Protein AF-A0A7C5N1M6-F1 (afdb_monomer)

Nearest PDB structures (foldseek):
  1it7-assembly1_B  TM=8.341E-01  e=4.280E-17  Pyrococcus horikoshii

pLDDT: mean 93.6, std 9.72, range [32.19, 98.56]

Solvent-accessible surface area (backbone atoms only — not comparable to full-atom values): 18444 Å² total; per-residue (Å²): 129,71,83,93,51,87,35,70,42,84,77,55,39,58,39,44,50,46,50,55,43,42,76,73,62,40,72,43,70,43,57,69,49,31,53,56,33,9,74,69,49,29,41,58,40,64,52,45,74,44,52,48,91,77,38,85,64,64,99,49,86,47,91,68,41,69,83,51,48,33,65,65,46,68,72,39,58,68,70,60,34,24,49,51,31,21,54,45,23,47,49,43,37,54,50,44,52,50,52,48,53,50,25,52,74,47,57,37,44,65,57,53,27,54,62,39,20,74,48,36,73,70,50,35,51,53,57,63,54,48,49,85,43,28,70,65,52,27,75,76,44,78,88,74,59,90,48,67,48,76,41,78,50,55,80,50,53,47,35,39,69,35,49,48,46,48,51,43,54,72,76,69,56,75,75,67,90,62,33,37,33,38,36,37,35,59,64,65,95,47,64,38,49,82,76,24,70,69,44,49,50,50,55,52,50,48,63,76,61,44,56,74,74,55,49,51,22,53,39,57,28,32,43,34,83,80,55,10,62,43,48,62,94,47,29,79,43,82,56,71,38,37,56,50,66,52,78,83,65,48,69,67,40,46,52,51,26,18,49,39,43,28,52,54,60,67,78,47,83,52,52,31,42,37,37,42,42,50,54,89,76,45,48,61,51,47,59,51,29,48,53,53,47,26,59,77,70,71,32,51,73,48,75,42,51,70,92,51,91,44,65,66,66,48,46,55,52,54,48,53,58,55,51,55,60,54,55,73,67,64,74,78,122

Foldseek 3Di:
DDLPDAAEDEAPAALLCPLVCVLVPHDHYDDPPLLVCLLVQWAGANLGIDRLVPDQADPDDDPLRPVDGSVRLVPDDSVVSSVSSSVRRVVRNVVSVVVCVVCVLQVNSVVVQCVSCVSDVVSVVVLQVCLVCLVVSLVPDDPDGPAFEEAEAPSCCSPNNLVVLLVCCQPPDDFQPLAQEEEEAEDDPDALPCVDPLVVLVVVLDPVQDDPSLVSRYWYWYQDPQNQIGTNVCRPPPPNRGYDYDPLYDPSSLLNNLVSLLVSLQSDNHQEYEYADDCPRRNCSNVVSQVVSCVVVVHHYYYDYPVDDCSVVVSVVSNVVSVVVVVVVVPPD

Mean predicted aligned error: 5.16 Å

Sequence (333 aa):
LPIERPLHLFGAGHPFMFALAVALGCDLFDSAAYAIYAKEDRYMTETGTARLEELEYFPCACPKCVNKTPKEVAEMPQNERHVFLAEHNLYACLSELKRIKQAIREGRLWEHLEFRAHGHPVLFQALKKLRRYEEFIEKHSPTVKPSGIFFFSSVGLSRPEVVRHKVRLSERFTGPEKADILILMPQTRMKPFHKSAAYKRLSKTLRKTLGEEELSKIHVCFYEAPFGVVPLELDEVYPLSQHEVTLPLDVETVEYVAVQVANYISQRNYRTVVLFNDSENWGEKVLEACRKTCLEKGLVFKHFNVEEDWVEAFSNFVKEKCVEGQIAKGGMR

Radius of gyration: 26.86 Å; Cα contacts (8 Å, |Δi|>4): 478; chains: 1; bounding box: 67×45×76 Å

Structure (mmCIF, N/CA/C/O backbone):
data_AF-A0A7C5N1M6-F1
#
_entry.id   AF-A0A7C5N1M6-F1
#
loop_
_atom_site.group_PDB
_atom_site.id
_atom_site.type_symbol
_atom_site.label_atom_id
_atom_site.label_alt_id
_atom_site.label_comp_id
_atom_site.label_asym_id
_atom_site.label_entity_id
_atom_site.label_seq_id
_atom_site.pdbx_PDB_ins_code
_atom_site.Cartn_x
_atom_site.Cartn_y
_atom_site.Cartn_z
_atom_site.occupancy
_atom_site.B_iso_or_equiv
_atom_site.auth_seq_id
_atom_site.auth_comp_id
_atom_site.auth_asym_id
_atom_site.auth_atom_id
_atom_site.pdbx_PDB_model_num
ATOM 1 N N . LEU A 1 1 ? 0.884 -22.838 -12.050 1.00 85.38 1 LEU A N 1
ATOM 2 C CA . LEU A 1 1 ? 2.258 -23.236 -12.435 1.00 85.38 1 LEU A CA 1
ATOM 3 C C . LEU A 1 1 ? 2.953 -23.782 -11.190 1.00 85.38 1 LEU A C 1
ATOM 5 O O . LEU A 1 1 ? 2.566 -23.343 -10.110 1.00 85.38 1 LEU A O 1
ATOM 9 N N . PRO A 1 2 ? 3.885 -24.742 -11.304 1.00 90.12 2 PRO A N 1
ATOM 10 C CA . PRO A 1 2 ? 4.655 -25.222 -10.153 1.00 90.12 2 PRO A CA 1
ATOM 11 C C . PRO A 1 2 ? 5.491 -24.077 -9.558 1.00 90.12 2 PRO A C 1
ATOM 13 O O . PRO A 1 2 ? 6.137 -23.360 -10.317 1.00 90.12 2 PRO A O 1
ATOM 16 N N . ILE A 1 3 ? 5.439 -23.875 -8.238 1.00 88.62 3 ILE A N 1
ATOM 17 C CA . ILE A 1 3 ? 6.022 -22.695 -7.557 1.00 88.62 3 ILE A CA 1
ATOM 18 C C . ILE A 1 3 ? 7.543 -22.840 -7.412 1.00 88.62 3 ILE A C 1
ATOM 20 O O . ILE A 1 3 ? 8.281 -21.865 -7.368 1.00 88.62 3 ILE A O 1
ATOM 24 N N . GLU A 1 4 ? 8.023 -24.075 -7.361 1.00 93.25 4 GLU A N 1
ATOM 25 C CA . GLU A 1 4 ? 9.424 -24.443 -7.190 1.00 93.25 4 GLU A CA 1
ATOM 26 C C . GLU A 1 4 ? 10.251 -24.394 -8.485 1.00 93.25 4 GLU A C 1
ATOM 28 O O . GLU A 1 4 ? 11.432 -24.744 -8.475 1.00 93.25 4 GLU A O 1
ATOM 33 N N . ARG A 1 5 ? 9.646 -23.999 -9.614 1.00 95.38 5 ARG A N 1
ATOM 34 C CA . ARG A 1 5 ? 10.311 -23.951 -10.922 1.00 95.38 5 ARG A CA 1
ATOM 35 C C . ARG A 1 5 ? 10.402 -22.517 -11.444 1.00 95.38 5 ARG A C 1
ATOM 37 O O . ARG A 1 5 ? 9.404 -21.808 -11.355 1.00 95.38 5 ARG A O 1
ATOM 44 N N . PRO A 1 6 ? 11.534 -22.124 -12.063 1.00 96.75 6 PRO A N 1
ATOM 45 C CA . PRO A 1 6 ? 11.670 -20.798 -12.651 1.00 96.75 6 PRO A CA 1
ATOM 46 C C . PRO A 1 6 ? 10.603 -20.506 -13.712 1.00 96.75 6 PRO A C 1
ATOM 48 O O . PRO A 1 6 ? 10.355 -21.334 -14.596 1.00 96.75 6 PRO A O 1
ATOM 51 N N . LEU A 1 7 ? 10.026 -19.307 -13.665 1.00 96.56 7 LEU A N 1
ATOM 52 C CA . LEU A 1 7 ? 9.094 -18.793 -14.661 1.00 96.56 7 LEU A CA 1
ATOM 53 C C . LEU A 1 7 ? 9.811 -17.861 -15.643 1.00 96.56 7 LEU A C 1
ATOM 55 O O . LEU A 1 7 ? 10.303 -16.794 -15.272 1.00 96.56 7 LEU A O 1
ATOM 59 N N . HIS A 1 8 ? 9.847 -18.253 -16.916 1.00 96.88 8 HIS A N 1
ATOM 60 C CA . HIS A 1 8 ? 10.411 -17.443 -17.994 1.00 96.88 8 HIS A CA 1
ATOM 61 C C . HIS A 1 8 ? 9.324 -16.655 -18.725 1.00 96.88 8 HIS A C 1
ATOM 63 O O . HIS A 1 8 ? 8.389 -17.250 -19.266 1.00 96.88 8 HIS A O 1
ATOM 69 N N . LEU A 1 9 ? 9.469 -15.328 -18.779 1.00 96.06 9 LEU A N 1
ATOM 70 C CA . LEU A 1 9 ? 8.587 -14.467 -19.558 1.00 96.06 9 LEU A CA 1
ATOM 71 C C . LEU A 1 9 ? 9.203 -14.163 -20.927 1.00 96.06 9 LEU A C 1
ATOM 73 O O . LEU A 1 9 ? 9.967 -13.211 -21.080 1.00 96.06 9 LEU A O 1
ATOM 77 N N . PHE A 1 10 ? 8.839 -14.981 -21.915 1.00 93.81 10 PHE A N 1
ATOM 78 C CA . PHE A 1 10 ? 9.368 -14.878 -23.273 1.00 93.81 10 PHE A CA 1
ATOM 79 C C . PHE A 1 10 ? 9.092 -13.511 -23.916 1.00 93.81 10 PHE A C 1
ATOM 81 O O . PHE A 1 10 ? 7.953 -13.039 -23.932 1.00 93.81 10 PHE A O 1
ATOM 88 N N . GLY A 1 11 ? 10.132 -12.897 -24.484 1.00 89.75 11 GLY A N 1
ATOM 89 C CA . GLY A 1 11 ? 10.059 -11.632 -25.221 1.00 89.75 11 GLY A CA 1
ATOM 90 C C . GLY A 1 11 ? 9.938 -10.380 -24.346 1.00 89.75 11 GLY A C 1
ATOM 91 O O . GLY A 1 11 ? 9.873 -9.264 -24.871 1.00 89.75 11 GLY A O 1
ATOM 92 N N . ALA A 1 12 ? 9.937 -10.525 -23.018 1.00 89.62 12 ALA A N 1
ATOM 93 C CA . ALA A 1 12 ? 9.960 -9.403 -22.090 1.00 89.62 12 ALA A CA 1
ATOM 94 C C . ALA A 1 12 ? 11.386 -8.862 -21.941 1.00 89.62 12 ALA A C 1
ATOM 96 O O . ALA A 1 12 ? 12.088 -9.161 -20.981 1.00 89.62 12 ALA A O 1
ATOM 97 N N . GLY A 1 13 ? 11.801 -8.043 -22.908 1.00 89.75 13 GLY A N 1
ATOM 98 C CA . GLY A 1 13 ? 13.179 -7.570 -23.019 1.00 89.75 13 GLY A CA 1
ATOM 99 C C . GLY A 1 13 ? 13.431 -6.108 -22.650 1.00 89.75 13 GLY A C 1
ATOM 100 O O . GLY A 1 13 ? 14.544 -5.634 -22.874 1.00 89.75 13 GLY A O 1
ATOM 101 N N . HIS A 1 14 ? 12.427 -5.377 -22.153 1.00 94.44 14 HIS A N 1
ATOM 102 C CA . HIS A 1 14 ? 12.524 -3.935 -21.901 1.00 94.44 14 HIS A CA 1
ATOM 103 C C . HIS A 1 14 ? 12.423 -3.605 -20.397 1.00 94.44 14 HIS A C 1
ATOM 105 O O . HIS A 1 14 ? 11.468 -4.046 -19.751 1.00 94.44 14 HIS A O 1
ATOM 111 N N . PRO A 1 15 ? 13.325 -2.769 -19.836 1.00 94.25 15 PRO A N 1
ATOM 112 C CA . PRO A 1 15 ? 13.410 -2.512 -18.392 1.00 94.25 15 PRO A CA 1
ATOM 113 C C . PRO A 1 15 ? 12.113 -1.990 -17.767 1.00 94.25 15 PRO A C 1
ATOM 115 O O . PRO A 1 15 ? 11.771 -2.402 -16.662 1.00 94.25 15 PRO A O 1
ATOM 118 N N . PHE A 1 16 ? 11.363 -1.152 -18.491 1.00 91.44 16 PHE A N 1
ATOM 119 C CA . PHE A 1 16 ? 10.099 -0.563 -18.020 1.00 91.44 16 PHE A CA 1
ATOM 120 C C . PHE A 1 16 ? 9.122 -1.557 -17.369 1.00 91.44 16 PHE A C 1
ATOM 122 O O . PHE A 1 16 ? 8.416 -1.194 -16.436 1.00 91.44 16 PHE A O 1
ATOM 129 N N . MET A 1 17 ? 9.079 -2.812 -17.825 1.00 93.50 17 MET A N 1
ATOM 130 C CA . MET A 1 17 ? 8.111 -3.800 -17.341 1.00 93.50 17 MET A CA 1
ATOM 131 C C . MET A 1 17 ? 8.679 -4.811 -16.336 1.00 93.50 17 MET A C 1
ATOM 133 O O . MET A 1 17 ? 7.916 -5.606 -15.784 1.00 93.50 17 MET A O 1
ATOM 137 N N . PHE A 1 18 ? 9.994 -4.811 -16.087 1.00 96.56 18 PHE A N 1
ATOM 138 C CA . PHE A 1 18 ? 10.637 -5.838 -15.259 1.00 96.56 18 PHE A CA 1
ATOM 139 C C . PHE A 1 18 ? 10.092 -5.853 -13.833 1.00 96.56 18 PHE A C 1
ATOM 141 O O . PHE A 1 18 ? 9.803 -6.925 -13.312 1.00 96.56 18 PHE A O 1
ATOM 148 N N . ALA A 1 19 ? 9.884 -4.683 -13.219 1.00 96.88 19 ALA A N 1
ATOM 149 C CA . ALA A 1 19 ? 9.365 -4.602 -11.854 1.00 96.88 19 ALA A CA 1
ATOM 150 C C . ALA A 1 19 ? 7.994 -5.286 -11.722 1.00 96.88 19 ALA A C 1
ATOM 152 O O . ALA A 1 19 ? 7.758 -6.020 -10.764 1.00 96.88 19 ALA A O 1
ATOM 153 N N . LEU A 1 20 ? 7.115 -5.097 -12.714 1.00 96.00 20 LEU A N 1
ATOM 154 C CA . LEU A 1 20 ? 5.789 -5.712 -12.731 1.00 96.00 20 LEU A CA 1
ATOM 155 C C . LEU A 1 20 ? 5.886 -7.225 -12.928 1.00 96.00 20 LEU A C 1
ATOM 157 O O . LEU A 1 20 ? 5.257 -7.982 -12.196 1.00 96.00 20 LEU A O 1
ATOM 161 N N . ALA A 1 21 ? 6.680 -7.667 -13.902 1.00 96.44 21 ALA A N 1
ATOM 162 C CA . ALA A 1 21 ? 6.842 -9.085 -14.195 1.00 96.44 21 ALA A CA 1
ATOM 163 C C . ALA A 1 21 ? 7.438 -9.854 -13.006 1.00 96.44 21 ALA A C 1
ATOM 165 O O . ALA A 1 21 ? 6.939 -10.921 -12.652 1.00 96.44 21 ALA A O 1
ATOM 166 N N . VAL A 1 22 ? 8.452 -9.290 -12.342 1.00 97.12 22 VAL A N 1
ATOM 167 C CA . VAL A 1 22 ? 9.050 -9.890 -11.142 1.00 97.12 22 VAL A CA 1
ATOM 168 C C . VAL A 1 22 ? 8.065 -9.899 -9.971 1.00 97.12 22 VAL A C 1
ATOM 170 O O . VAL A 1 22 ? 7.959 -10.908 -9.282 1.00 97.12 22 VAL A O 1
ATOM 173 N N . ALA A 1 23 ? 7.280 -8.834 -9.765 1.00 95.56 23 ALA A N 1
ATOM 174 C CA . ALA A 1 23 ? 6.230 -8.821 -8.737 1.00 95.56 23 ALA A CA 1
ATOM 175 C C . ALA A 1 23 ? 5.133 -9.877 -8.973 1.00 95.56 23 ALA A C 1
ATOM 177 O O . ALA A 1 23 ? 4.500 -10.329 -8.022 1.00 95.56 23 ALA A O 1
ATOM 178 N N . LEU A 1 24 ? 4.941 -10.298 -10.226 1.00 94.12 24 LEU A N 1
ATOM 179 C CA . LEU A 1 24 ? 4.049 -11.389 -10.626 1.00 94.12 24 LEU A CA 1
ATOM 180 C C . LEU A 1 24 ? 4.711 -12.779 -10.587 1.00 94.12 24 LEU A C 1
ATOM 182 O O . LEU A 1 24 ? 4.060 -13.766 -10.928 1.00 94.12 24 LEU A O 1
ATOM 186 N N . GLY A 1 25 ? 5.976 -12.867 -10.167 1.00 94.50 25 GLY A N 1
ATOM 187 C CA . GLY A 1 25 ? 6.704 -14.125 -9.999 1.00 94.50 25 GLY A CA 1
ATOM 188 C C . GLY A 1 25 ? 7.484 -14.593 -11.228 1.00 94.50 25 GLY A C 1
ATOM 189 O O . GLY A 1 25 ? 7.777 -15.778 -11.320 1.00 94.50 25 GLY A O 1
ATOM 190 N N . CYS A 1 26 ? 7.798 -13.714 -12.187 1.00 96.50 26 CYS A N 1
ATOM 191 C CA . CYS A 1 26 ? 8.713 -14.057 -13.283 1.00 96.50 26 CYS A CA 1
ATOM 192 C C . CYS A 1 26 ? 10.175 -14.003 -12.814 1.00 96.50 26 CYS A C 1
ATOM 194 O O . CYS A 1 26 ? 10.603 -13.006 -12.230 1.00 96.50 26 CYS A O 1
ATOM 196 N N . ASP A 1 27 ? 10.950 -15.036 -13.142 1.00 96.81 27 ASP A N 1
ATOM 197 C CA . ASP A 1 27 ? 12.349 -15.196 -12.724 1.00 96.81 27 ASP A CA 1
ATOM 198 C C . ASP A 1 27 ? 13.346 -14.910 -13.852 1.00 96.81 27 ASP A C 1
ATOM 200 O O . ASP A 1 27 ? 14.459 -14.437 -13.607 1.00 96.81 27 ASP A O 1
ATOM 204 N N . LEU A 1 28 ? 12.961 -15.225 -15.092 1.00 96.38 28 LEU A N 1
ATOM 205 C CA . LEU A 1 28 ? 13.823 -15.134 -16.267 1.00 96.38 28 LEU A CA 1
ATOM 206 C C . LEU A 1 28 ? 13.225 -14.192 -17.312 1.00 96.38 28 LEU A C 1
ATOM 208 O O . LEU A 1 28 ? 12.004 -14.105 -17.469 1.00 96.38 28 LEU A O 1
ATOM 212 N N . PHE A 1 29 ? 14.121 -13.555 -18.064 1.00 95.31 29 PHE A N 1
ATOM 213 C CA . PHE A 1 29 ? 13.819 -12.626 -19.148 1.00 95.31 29 PHE A CA 1
ATOM 214 C C . PHE A 1 29 ? 14.801 -12.844 -20.299 1.00 95.31 29 PHE A C 1
ATOM 216 O O . PHE A 1 29 ? 15.999 -13.023 -20.059 1.00 95.31 29 PHE A O 1
ATOM 223 N N . ASP A 1 30 ? 14.318 -12.740 -21.532 1.00 92.75 30 ASP A N 1
ATOM 224 C CA . ASP A 1 30 ? 15.132 -12.649 -22.739 1.00 92.75 30 ASP A CA 1
ATOM 225 C C . ASP A 1 30 ? 14.880 -11.317 -23.461 1.00 92.75 30 ASP A C 1
ATOM 227 O O . ASP A 1 30 ? 13.769 -10.784 -23.478 1.00 92.75 30 ASP A O 1
ATOM 231 N N . SER A 1 31 ? 15.932 -10.740 -24.047 1.00 87.94 31 SER A N 1
ATOM 232 C CA . SER A 1 31 ? 15.830 -9.483 -24.789 1.00 87.94 31 SER A CA 1
ATOM 233 C C . SER A 1 31 ? 16.553 -9.586 -26.121 1.00 87.94 31 SER A 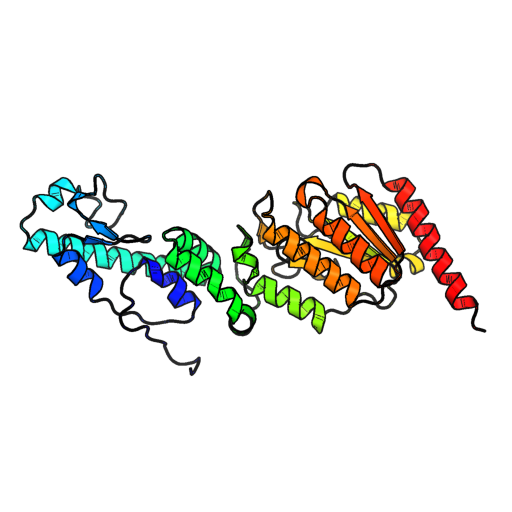C 1
ATOM 235 O O . SER A 1 31 ? 17.777 -9.584 -26.168 1.00 87.94 31 SER A O 1
ATOM 237 N N . ALA A 1 32 ? 15.796 -9.611 -27.217 1.00 92.00 32 ALA A N 1
ATOM 238 C CA . ALA A 1 32 ? 16.295 -9.192 -28.530 1.00 92.00 32 ALA A CA 1
ATOM 239 C C . ALA A 1 32 ? 16.146 -7.669 -28.728 1.00 92.00 32 ALA A C 1
ATOM 241 O O . ALA A 1 32 ? 16.799 -7.069 -29.584 1.00 92.00 32 ALA A O 1
ATOM 242 N N . ALA A 1 33 ? 15.292 -7.035 -27.914 1.00 93.75 33 ALA A N 1
ATOM 243 C CA . ALA A 1 33 ? 14.926 -5.633 -28.039 1.00 93.75 33 ALA A CA 1
ATOM 244 C C . ALA A 1 33 ? 16.135 -4.700 -27.903 1.00 93.75 33 ALA A C 1
ATOM 246 O O . ALA A 1 33 ? 16.201 -3.726 -28.640 1.00 93.75 33 ALA A O 1
ATOM 247 N N . TYR A 1 34 ? 17.118 -5.005 -27.042 1.00 95.50 34 TYR A N 1
ATOM 248 C CA . TYR A 1 34 ? 18.296 -4.139 -26.862 1.00 95.50 34 TYR A CA 1
ATOM 249 C C . TYR A 1 34 ? 19.044 -3.878 -28.181 1.00 95.50 34 TYR A C 1
ATOM 251 O O . TYR A 1 34 ? 19.460 -2.747 -28.435 1.00 95.50 34 TYR A O 1
ATOM 259 N N . ALA A 1 35 ? 19.1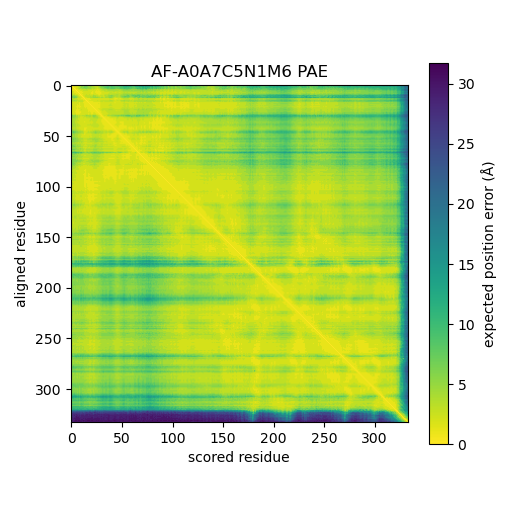72 -4.906 -29.029 1.00 96.31 35 ALA A N 1
ATOM 260 C CA . ALA A 1 35 ? 19.873 -4.840 -30.306 1.00 96.31 35 ALA A CA 1
ATOM 261 C C . ALA A 1 35 ? 18.970 -4.334 -31.437 1.00 96.31 35 ALA A C 1
ATOM 263 O O . ALA A 1 35 ? 19.426 -3.565 -32.280 1.00 96.31 35 ALA A O 1
ATOM 264 N N . ILE A 1 36 ? 17.697 -4.746 -31.461 1.00 96.75 36 ILE A N 1
ATOM 265 C CA . ILE A 1 36 ? 16.723 -4.259 -32.452 1.00 96.75 36 ILE A CA 1
ATOM 266 C C . ILE A 1 36 ? 16.541 -2.746 -32.300 1.00 96.75 36 ILE A C 1
ATOM 268 O O . ILE A 1 36 ? 16.630 -2.017 -33.278 1.00 96.75 36 ILE A O 1
ATOM 272 N N . TYR A 1 37 ? 16.372 -2.267 -31.067 1.00 97.50 37 TYR A N 1
ATOM 273 C CA . TYR A 1 37 ? 16.173 -0.849 -30.776 1.00 97.50 37 TYR A CA 1
ATOM 274 C C . TYR A 1 37 ? 17.416 -0.046 -31.148 1.00 97.50 37 TYR A C 1
ATOM 276 O O . TYR A 1 37 ? 17.307 0.999 -31.776 1.00 97.50 37 TYR A O 1
ATOM 284 N N . ALA A 1 38 ? 18.604 -0.571 -30.852 1.00 97.81 38 ALA A N 1
ATOM 285 C CA . ALA A 1 38 ? 19.850 0.077 -31.230 1.00 97.81 38 ALA A CA 1
ATOM 286 C C . ALA A 1 38 ? 20.011 0.254 -32.749 1.00 97.81 38 ALA A C 1
ATOM 288 O O . ALA A 1 38 ? 20.507 1.288 -33.180 1.00 97.81 38 ALA A O 1
ATOM 289 N N . LYS A 1 39 ? 19.560 -0.718 -33.559 1.00 97.56 39 LYS A N 1
ATOM 290 C CA . LYS A 1 39 ? 19.561 -0.621 -35.033 1.00 97.56 39 LYS A CA 1
ATOM 291 C C . LYS A 1 39 ? 18.566 0.401 -35.588 1.00 97.56 39 LYS A C 1
ATOM 293 O O . LYS A 1 39 ? 18.650 0.752 -36.759 1.00 97.56 39 LYS A O 1
ATOM 298 N N . GLU A 1 40 ? 17.618 0.830 -34.767 1.00 97.81 40 GLU A N 1
ATOM 299 C CA . GLU A 1 40 ? 16.610 1.842 -35.085 1.00 97.81 40 GLU A CA 1
ATOM 300 C C . GLU A 1 40 ? 16.907 3.172 -34.371 1.00 97.81 40 GLU A C 1
ATOM 302 O O . GLU A 1 40 ? 16.008 3.987 -34.185 1.00 97.81 40 GLU A O 1
ATOM 307 N N . ASP A 1 41 ? 18.150 3.368 -33.912 1.00 98.12 41 ASP A N 1
ATOM 308 C CA . ASP A 1 41 ? 18.592 4.551 -33.168 1.00 98.12 41 ASP A CA 1
ATOM 309 C C . ASP A 1 41 ? 17.730 4.857 -31.919 1.00 98.12 41 ASP A C 1
ATOM 311 O O . ASP A 1 41 ? 17.529 6.008 -31.522 1.00 98.12 41 ASP A O 1
ATOM 315 N N . ARG A 1 42 ? 17.223 3.801 -31.263 1.00 98.31 42 ARG A N 1
ATOM 316 C CA . ARG A 1 42 ? 16.401 3.875 -30.047 1.00 98.31 42 ARG A CA 1
ATOM 317 C C . ARG A 1 42 ? 17.201 3.598 -28.771 1.00 98.31 42 ARG A C 1
ATOM 319 O O . ARG A 1 42 ? 17.911 2.596 -28.643 1.00 98.31 42 ARG A O 1
ATOM 326 N N . TYR A 1 43 ? 16.996 4.472 -27.792 1.00 98.25 43 TYR A N 1
ATOM 327 C CA . TYR A 1 43 ? 17.636 4.502 -26.481 1.00 98.25 43 TYR A CA 1
ATOM 328 C C . TYR A 1 43 ? 16.650 4.068 -25.387 1.00 98.25 43 TYR A C 1
ATOM 330 O O . TYR A 1 43 ? 15.618 4.708 -25.179 1.00 98.25 43 TYR A O 1
ATOM 338 N N . MET A 1 44 ? 16.944 2.977 -24.677 1.00 97.38 44 MET A N 1
ATOM 339 C CA . MET A 1 44 ? 16.101 2.480 -23.584 1.00 97.38 44 MET A CA 1
ATOM 340 C C . MET A 1 44 ? 16.329 3.254 -22.284 1.00 97.38 44 MET A C 1
ATOM 342 O O . MET A 1 44 ? 17.467 3.531 -21.898 1.00 97.38 44 MET A O 1
ATOM 346 N N . THR A 1 45 ? 15.242 3.509 -21.560 1.00 94.12 45 THR A N 1
ATOM 347 C CA . THR A 1 45 ? 15.229 4.047 -20.195 1.00 94.12 45 THR A CA 1
ATOM 348 C C . THR A 1 45 ? 14.374 3.161 -19.288 1.00 94.12 45 THR A C 1
ATOM 350 O O . THR A 1 45 ? 13.623 2.296 -19.745 1.00 94.12 45 THR A O 1
ATOM 353 N N . GLU A 1 46 ? 14.451 3.372 -17.977 1.00 89.19 46 GLU A N 1
ATOM 354 C CA . GLU A 1 46 ? 13.574 2.712 -17.003 1.00 89.19 46 GLU A CA 1
ATOM 355 C C . GLU A 1 46 ? 12.078 3.014 -17.187 1.00 89.19 46 GLU A C 1
ATOM 357 O O . GLU A 1 46 ? 11.250 2.265 -16.678 1.00 89.19 46 GLU A O 1
ATOM 362 N N . THR A 1 47 ? 11.722 4.100 -17.877 1.00 88.81 47 THR A N 1
ATOM 363 C CA . THR A 1 47 ? 10.335 4.555 -18.057 1.00 88.81 47 THR A CA 1
ATOM 364 C C . THR A 1 47 ? 9.824 4.363 -19.479 1.00 88.81 47 THR A C 1
ATOM 366 O O . THR A 1 47 ? 8.620 4.440 -19.703 1.00 88.81 47 THR A O 1
ATOM 369 N N . GLY A 1 48 ? 10.699 4.069 -20.442 1.00 92.06 48 GLY A N 1
ATOM 370 C CA . GLY A 1 48 ? 10.298 3.889 -21.829 1.00 92.06 48 GLY A CA 1
ATOM 371 C C . GLY A 1 48 ? 11.474 3.884 -22.793 1.00 92.06 48 GLY A C 1
ATOM 372 O O . GLY A 1 48 ? 12.553 3.371 -22.502 1.00 92.06 48 GLY A O 1
ATOM 373 N N . THR A 1 49 ? 11.249 4.430 -23.978 1.00 95.69 49 THR A N 1
ATOM 374 C CA . THR A 1 49 ? 12.236 4.467 -25.054 1.00 95.69 49 THR A CA 1
ATOM 375 C C . THR A 1 49 ? 12.234 5.854 -25.674 1.00 95.69 49 THR A C 1
ATOM 377 O O . THR A 1 49 ? 11.162 6.386 -25.947 1.00 95.69 49 THR A O 1
ATOM 380 N N . ALA A 1 50 ? 13.414 6.412 -25.917 1.00 96.56 50 ALA A N 1
ATOM 381 C CA . ALA A 1 50 ? 13.598 7.666 -26.641 1.00 96.56 50 ALA A CA 1
ATOM 382 C C . ALA A 1 50 ? 14.269 7.399 -27.992 1.00 96.56 50 ALA A C 1
ATOM 384 O O . ALA A 1 50 ? 14.999 6.413 -28.140 1.00 96.56 50 ALA A O 1
ATOM 385 N N . ARG A 1 51 ? 14.053 8.273 -28.975 1.00 97.94 51 ARG A N 1
ATOM 386 C CA . ARG A 1 51 ? 14.897 8.295 -30.175 1.00 97.94 51 ARG A CA 1
ATOM 387 C C . ARG A 1 51 ? 16.160 9.086 -29.875 1.00 97.94 51 ARG A C 1
ATOM 389 O O . ARG A 1 51 ? 16.095 10.104 -29.194 1.00 97.94 51 ARG A O 1
ATOM 396 N N . LEU A 1 52 ? 17.304 8.643 -30.388 1.00 97.94 52 LEU A N 1
ATOM 397 C CA . LEU A 1 52 ? 18.575 9.333 -30.159 1.00 97.94 52 LEU A CA 1
ATOM 398 C C . LEU A 1 52 ? 18.538 10.792 -30.640 1.00 97.94 52 LEU A C 1
ATOM 400 O O . LEU A 1 52 ? 19.081 11.663 -29.971 1.00 97.94 52 LEU A O 1
ATOM 404 N N . GLU A 1 53 ? 17.862 11.052 -31.761 1.00 96.50 53 GLU A N 1
ATOM 405 C CA . GLU A 1 53 ? 17.706 12.393 -32.345 1.00 96.50 53 GLU A CA 1
ATOM 406 C C . GLU A 1 53 ? 16.929 13.377 -31.450 1.00 96.50 53 GLU A C 1
ATOM 408 O O . GLU A 1 53 ? 17.095 14.585 -31.580 1.00 96.50 53 GLU A O 1
ATOM 413 N N . GLU A 1 54 ? 16.112 12.870 -30.523 1.00 96.50 54 GLU A N 1
ATOM 414 C CA . GLU A 1 54 ? 15.287 13.669 -29.606 1.00 96.50 54 GLU A CA 1
ATOM 415 C C . GLU A 1 54 ? 16.003 13.961 -28.275 1.00 96.50 54 GLU A C 1
ATOM 417 O O . GLU A 1 54 ? 15.488 14.704 -27.439 1.00 96.50 54 GLU A O 1
ATOM 422 N N . LEU A 1 55 ? 17.174 13.360 -28.036 1.00 97.12 55 LEU A N 1
ATOM 423 C CA . LEU A 1 55 ? 17.892 13.490 -26.772 1.00 97.12 55 LEU A CA 1
ATOM 424 C C . LEU A 1 55 ? 18.842 14.688 -26.787 1.00 97.12 55 LEU A C 1
ATOM 426 O O . LEU A 1 55 ? 19.778 14.758 -27.578 1.00 97.12 55 LEU A O 1
ATOM 430 N N . GLU A 1 56 ? 18.675 15.583 -25.816 1.00 97.12 56 GLU A N 1
ATOM 431 C CA . GLU A 1 56 ? 19.661 16.633 -25.520 1.00 97.12 56 GLU A CA 1
ATOM 432 C C . GLU A 1 56 ? 20.696 16.177 -24.482 1.00 97.12 56 GLU A C 1
ATOM 434 O O . GLU A 1 56 ? 21.863 16.568 -24.534 1.00 97.12 56 GLU A O 1
ATOM 439 N N . TYR A 1 57 ? 20.287 15.287 -23.574 1.00 97.19 57 TYR A N 1
ATOM 440 C CA . TYR A 1 57 ? 21.114 14.724 -22.509 1.00 97.19 57 TYR A CA 1
ATOM 441 C C . TYR A 1 57 ? 20.906 13.213 -22.419 1.00 97.19 57 TYR A C 1
ATOM 443 O O . TYR A 1 57 ? 19.808 12.720 -22.673 1.00 97.19 57 TYR A O 1
ATOM 451 N N . PHE A 1 58 ? 21.934 12.474 -21.995 1.00 97.62 58 PHE A N 1
ATOM 452 C CA . PHE A 1 58 ? 21.756 11.082 -21.584 1.00 97.62 58 PHE A CA 1
ATOM 453 C C . PHE A 1 58 ? 21.378 11.015 -20.098 1.00 97.62 58 PHE A C 1
ATOM 455 O O . PHE A 1 58 ? 22.224 11.307 -19.251 1.00 97.62 58 PHE A O 1
ATOM 462 N N . PRO A 1 59 ? 20.154 10.582 -19.737 1.00 95.25 59 PRO A N 1
ATOM 463 C CA . PRO A 1 59 ? 19.735 10.427 -18.345 1.00 95.25 59 PRO A CA 1
ATOM 464 C C . PRO A 1 59 ? 20.278 9.117 -17.741 1.00 95.25 59 PRO A C 1
ATOM 466 O O . PRO A 1 59 ? 19.549 8.338 -17.133 1.00 95.25 59 PRO A O 1
ATOM 469 N N . CYS A 1 60 ? 21.562 8.817 -17.950 1.00 96.12 60 CYS A N 1
ATOM 470 C CA . CYS A 1 60 ? 22.170 7.558 -17.539 1.00 96.12 60 CYS A CA 1
ATOM 471 C C . CYS A 1 60 ? 23.624 7.742 -17.108 1.00 96.12 60 CYS A C 1
ATOM 473 O O . CYS A 1 60 ? 24.393 8.460 -17.738 1.00 96.12 60 CYS A O 1
ATOM 475 N N . ALA A 1 61 ? 24.016 7.003 -16.070 1.00 95.69 61 ALA A N 1
ATOM 476 C CA . ALA A 1 61 ? 25.376 6.975 -15.538 1.00 95.69 61 ALA A CA 1
ATOM 477 C C . ALA A 1 61 ? 26.155 5.702 -15.937 1.00 95.69 61 ALA A C 1
ATOM 479 O O . ALA A 1 61 ? 27.055 5.270 -15.219 1.00 95.69 61 ALA A O 1
ATOM 480 N N . CYS A 1 62 ? 25.788 5.033 -17.038 1.00 96.94 62 CYS A N 1
ATOM 481 C CA . CYS A 1 62 ? 26.517 3.850 -17.502 1.00 96.94 62 CYS A CA 1
ATOM 482 C C . CYS A 1 62 ? 27.875 4.233 -18.130 1.00 96.94 62 CYS A C 1
ATOM 484 O O . CYS A 1 62 ? 28.036 5.367 -18.590 1.00 96.94 62 CYS A O 1
ATOM 486 N N . PRO A 1 63 ? 28.839 3.295 -18.238 1.00 95.75 63 PRO A N 1
ATOM 487 C CA . PRO A 1 63 ? 30.167 3.582 -18.796 1.00 95.75 63 PRO A CA 1
ATOM 488 C C . PRO A 1 63 ? 30.159 4.187 -20.209 1.00 95.75 63 PRO A C 1
ATOM 490 O O . PRO A 1 63 ? 31.111 4.864 -20.588 1.00 95.75 63 PRO A O 1
ATOM 493 N N . LYS A 1 64 ? 29.094 3.946 -20.987 1.00 94.75 64 LYS A N 1
ATOM 494 C CA . LYS A 1 64 ? 28.911 4.507 -22.331 1.00 94.75 64 LYS A CA 1
ATOM 495 C C . LYS A 1 64 ? 28.430 5.961 -22.281 1.00 94.75 64 LYS A C 1
ATOM 497 O O . LYS A 1 64 ? 29.008 6.807 -22.951 1.00 94.75 64 LYS A O 1
ATOM 502 N N . CYS A 1 65 ? 27.429 6.263 -21.454 1.00 96.94 65 CYS A N 1
ATOM 503 C CA . CYS A 1 65 ? 26.795 7.585 -21.407 1.00 96.94 65 CYS A CA 1
ATOM 504 C C . CYS A 1 65 ? 27.620 8.656 -20.678 1.00 96.94 65 CYS A C 1
ATOM 506 O O . CYS A 1 65 ? 27.493 9.826 -21.005 1.00 96.94 65 CYS A O 1
ATOM 508 N N . VAL A 1 66 ? 28.471 8.288 -19.713 1.00 96.06 66 VAL A N 1
ATOM 509 C CA . VAL A 1 66 ? 29.200 9.275 -18.883 1.00 96.06 66 VAL A CA 1
ATOM 510 C C . VAL A 1 66 ? 30.186 10.130 -19.690 1.00 96.06 66 VAL A C 1
ATOM 512 O O . VAL A 1 66 ? 30.395 11.292 -19.360 1.00 96.06 66 VAL A O 1
ATOM 515 N N . ASN A 1 67 ? 30.781 9.574 -20.748 1.00 92.19 67 ASN A N 1
ATOM 516 C CA . ASN A 1 67 ? 31.841 10.232 -21.523 1.00 92.19 67 ASN A CA 1
ATOM 517 C C . ASN A 1 67 ? 31.388 10.662 -22.926 1.00 92.19 67 ASN A C 1
ATOM 519 O O . ASN A 1 67 ? 32.231 10.890 -23.794 1.00 92.19 67 ASN A O 1
ATOM 523 N N . LYS A 1 68 ? 30.077 10.679 -23.184 1.00 96.19 68 LYS A N 1
ATOM 524 C CA . LYS A 1 68 ? 29.508 10.995 -24.494 1.00 96.19 68 LYS A CA 1
ATOM 525 C C . LYS A 1 68 ? 28.243 11.818 -24.347 1.00 96.19 68 LYS A C 1
ATOM 527 O O . LYS A 1 68 ? 27.484 11.648 -23.401 1.00 96.19 68 LYS A O 1
ATOM 532 N N . THR A 1 69 ? 27.987 12.662 -25.330 1.00 97.44 69 THR A N 1
ATOM 533 C CA . THR A 1 69 ? 26.734 13.401 -25.480 1.00 97.44 69 THR A CA 1
ATOM 534 C C . THR A 1 69 ? 25.879 12.789 -26.592 1.00 97.44 69 THR A C 1
ATOM 536 O O . THR A 1 69 ? 26.417 12.126 -27.484 1.00 97.44 69 THR A O 1
ATOM 539 N N . PRO A 1 70 ? 24.551 13.010 -26.594 1.00 97.94 70 PRO A N 1
ATOM 540 C CA . PRO A 1 70 ? 23.694 12.537 -27.679 1.00 97.94 70 PRO A CA 1
ATOM 541 C C . PRO A 1 70 ? 24.143 12.990 -29.071 1.00 97.94 70 PRO A C 1
ATOM 543 O O . PRO A 1 70 ? 24.162 12.174 -29.988 1.00 97.94 70 PRO A O 1
ATOM 546 N N . LYS A 1 71 ? 24.587 14.249 -29.216 1.00 97.56 71 LYS A N 1
ATOM 547 C CA . LYS A 1 71 ? 25.089 14.796 -30.489 1.00 97.56 71 LYS A CA 1
ATOM 548 C C . LYS A 1 71 ? 26.324 14.051 -30.989 1.00 97.56 71 LYS A C 1
ATOM 550 O O . LYS A 1 71 ? 26.335 13.589 -32.123 1.00 97.56 71 LYS A O 1
ATOM 555 N N . GLU A 1 72 ? 27.315 13.850 -30.120 1.00 97.50 72 GLU A N 1
ATOM 556 C CA . GLU A 1 72 ? 28.527 13.099 -30.475 1.00 97.50 72 GLU A CA 1
ATOM 557 C C . GLU A 1 72 ? 28.210 11.665 -30.903 1.00 97.50 72 GLU A C 1
ATOM 559 O O . GLU A 1 72 ? 28.869 11.134 -31.789 1.00 97.50 72 GLU A O 1
ATOM 564 N N . VAL A 1 73 ? 27.224 11.020 -30.270 1.00 97.81 73 VAL A N 1
ATOM 565 C CA . VAL A 1 73 ? 26.802 9.658 -30.627 1.00 97.81 73 VAL A CA 1
ATOM 566 C C . VAL A 1 73 ? 26.012 9.648 -31.934 1.00 97.81 73 VAL A C 1
ATOM 568 O O . VAL A 1 73 ? 26.193 8.737 -32.737 1.00 97.81 73 VAL A O 1
ATOM 571 N N . ALA A 1 74 ? 25.170 10.653 -32.186 1.00 97.19 74 ALA A N 1
ATOM 572 C CA . ALA A 1 74 ? 24.421 10.783 -33.435 1.00 97.19 74 ALA A CA 1
ATOM 573 C C . ALA A 1 74 ? 25.351 10.926 -34.652 1.00 97.19 74 ALA A C 1
ATOM 575 O O . ALA A 1 74 ? 25.079 10.342 -35.702 1.00 97.19 74 ALA A O 1
ATOM 576 N N . GLU A 1 75 ? 26.474 11.627 -34.485 1.00 97.25 75 GLU A N 1
ATOM 577 C CA . GLU A 1 75 ? 27.498 11.849 -35.514 1.00 97.25 75 GLU A CA 1
ATOM 578 C C . GLU A 1 75 ? 28.423 10.638 -35.754 1.00 97.25 75 GLU A C 1
ATOM 580 O O . GLU A 1 75 ? 29.179 10.626 -36.727 1.00 97.25 75 GLU A O 1
ATOM 585 N N . MET A 1 76 ? 28.369 9.598 -34.909 1.00 97.06 76 MET A N 1
ATOM 586 C CA . MET A 1 76 ? 29.185 8.392 -35.089 1.00 97.06 76 MET A CA 1
ATOM 587 C C . MET A 1 76 ? 28.807 7.616 -36.360 1.00 97.06 76 MET A C 1
ATOM 589 O O . MET A 1 76 ? 27.640 7.614 -36.773 1.00 97.06 76 MET A O 1
ATOM 593 N N . PRO A 1 77 ? 29.757 6.849 -36.935 1.00 98.19 77 PRO A N 1
ATOM 594 C CA . PRO A 1 77 ? 29.440 5.860 -37.955 1.00 98.19 77 PRO A CA 1
ATOM 595 C C . PRO A 1 77 ? 28.335 4.916 -37.478 1.00 98.19 77 PRO A C 1
ATOM 597 O O . PRO A 1 77 ? 28.341 4.469 -36.330 1.00 98.19 77 PRO A O 1
ATOM 600 N N . GLN A 1 78 ? 27.415 4.559 -38.376 1.00 97.75 78 GLN A N 1
ATOM 601 C CA . GLN A 1 78 ? 26.213 3.787 -38.044 1.00 97.75 78 GLN A CA 1
ATOM 602 C C . GLN A 1 78 ? 26.504 2.534 -37.199 1.00 97.75 78 GLN A C 1
ATOM 604 O O . GLN A 1 78 ? 25.836 2.286 -36.200 1.00 97.75 78 GLN A O 1
ATOM 609 N N . ASN A 1 79 ? 27.528 1.756 -37.565 1.00 97.56 79 ASN A N 1
ATOM 610 C CA . ASN A 1 79 ? 27.890 0.543 -36.830 1.00 97.56 79 ASN A CA 1
ATOM 611 C C . ASN A 1 79 ? 28.353 0.840 -35.397 1.00 97.56 79 ASN A C 1
ATOM 613 O O . ASN A 1 79 ? 27.945 0.146 -34.471 1.00 97.56 79 ASN A O 1
ATOM 617 N N . GLU A 1 80 ? 29.171 1.875 -35.201 1.00 97.94 80 GLU A N 1
ATOM 618 C CA . GLU A 1 80 ? 29.647 2.275 -33.872 1.00 97.94 80 GLU A CA 1
ATOM 619 C C . GLU A 1 80 ? 28.501 2.818 -33.015 1.00 97.94 80 GLU A C 1
ATOM 621 O O . GLU A 1 80 ? 28.376 2.452 -31.845 1.00 97.94 80 GLU A O 1
ATOM 626 N N . ARG A 1 81 ? 27.606 3.606 -33.621 1.00 98.19 81 ARG A N 1
ATOM 627 C CA . ARG A 1 81 ? 26.397 4.126 -32.975 1.00 98.19 81 ARG A CA 1
ATOM 628 C C . ARG A 1 81 ? 25.465 3.008 -32.512 1.00 98.19 81 ARG A C 1
ATOM 630 O O . ARG A 1 81 ? 25.036 2.998 -31.359 1.00 98.19 81 ARG A O 1
ATOM 637 N N . HIS A 1 82 ? 25.201 2.025 -33.371 1.00 98.44 82 HIS A N 1
ATOM 638 C CA . HIS A 1 82 ? 24.389 0.861 -33.016 1.00 98.44 82 HIS A CA 1
ATOM 639 C C . HIS A 1 82 ? 25.033 0.035 -31.893 1.00 98.44 82 HIS A C 1
ATOM 641 O O . HIS A 1 82 ? 24.334 -0.421 -30.991 1.00 98.44 82 HIS A O 1
ATOM 647 N N . VAL A 1 83 ? 26.358 -0.154 -31.907 1.00 98.25 83 VAL A N 1
ATOM 648 C CA . VAL A 1 83 ? 27.066 -0.849 -30.817 1.00 98.25 83 VAL A CA 1
ATOM 649 C C . VAL A 1 83 ? 26.925 -0.074 -29.507 1.00 98.25 83 VAL A C 1
ATOM 651 O O . VAL A 1 83 ? 26.534 -0.663 -28.499 1.00 98.25 83 VAL A O 1
ATOM 654 N N . PHE A 1 84 ? 27.138 1.245 -29.533 1.00 98.38 84 PHE A N 1
ATOM 655 C CA . PHE A 1 84 ? 26.969 2.114 -28.369 1.00 98.38 84 PHE A CA 1
ATOM 656 C C . PHE A 1 84 ? 25.566 1.988 -27.762 1.00 98.38 84 PHE A C 1
ATOM 658 O O . PHE A 1 84 ? 25.422 1.750 -26.560 1.00 98.38 84 PHE A O 1
ATOM 665 N N . LEU A 1 85 ? 24.526 2.119 -28.593 1.00 98.44 85 LEU A N 1
ATOM 666 C CA . LEU A 1 85 ? 23.135 2.037 -28.148 1.00 98.44 85 LEU A CA 1
ATOM 667 C C . LEU A 1 85 ? 22.789 0.640 -27.625 1.00 98.44 85 LEU A C 1
ATOM 669 O O . LEU A 1 85 ? 22.111 0.526 -26.607 1.00 98.44 85 LEU A O 1
ATOM 673 N N . ALA A 1 86 ? 23.282 -0.424 -28.264 1.00 98.19 86 ALA A N 1
ATOM 674 C CA . ALA A 1 86 ? 23.042 -1.792 -27.814 1.00 98.19 86 ALA A CA 1
ATOM 675 C C . ALA A 1 86 ? 23.665 -2.049 -26.433 1.00 98.19 86 ALA A C 1
ATOM 677 O O . ALA A 1 86 ? 23.008 -2.604 -25.551 1.00 98.19 86 ALA A O 1
ATOM 678 N N . GLU A 1 87 ? 24.907 -1.611 -26.218 1.00 97.88 87 GLU A N 1
ATOM 679 C CA . GLU A 1 87 ? 25.584 -1.728 -24.924 1.00 97.88 87 GLU A CA 1
ATOM 680 C C . GLU A 1 87 ? 24.881 -0.900 -23.845 1.00 97.88 87 GLU A C 1
ATOM 682 O O . GLU A 1 87 ? 24.648 -1.400 -22.743 1.00 97.88 87 GLU A O 1
ATOM 687 N N . HIS A 1 88 ? 24.485 0.340 -24.156 1.00 98.12 88 HIS A N 1
ATOM 688 C CA . HIS A 1 88 ? 23.667 1.155 -23.255 1.00 98.12 88 HIS A CA 1
ATOM 689 C C . HIS A 1 88 ? 22.355 0.449 -22.886 1.00 98.12 88 HIS A C 1
ATOM 691 O O . HIS A 1 88 ? 22.038 0.321 -21.702 1.00 98.12 88 HIS A O 1
ATOM 697 N N . ASN A 1 89 ? 21.617 -0.063 -23.873 1.00 98.06 89 ASN A N 1
ATOM 698 C CA . ASN A 1 89 ? 20.340 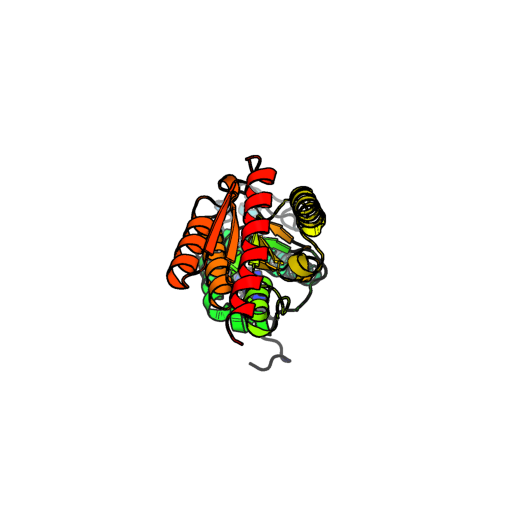-0.740 -23.659 1.00 98.06 89 ASN A CA 1
ATOM 699 C C . ASN A 1 89 ? 20.501 -1.970 -22.742 1.00 98.06 89 ASN A C 1
ATOM 701 O O . ASN A 1 89 ? 19.670 -2.200 -21.858 1.00 98.06 89 ASN A O 1
ATOM 705 N N . LEU A 1 90 ? 21.603 -2.719 -22.876 1.00 96.88 90 LEU A N 1
ATOM 706 C CA . LEU A 1 90 ? 21.955 -3.797 -21.944 1.00 96.88 90 LEU A CA 1
ATOM 707 C C . LEU A 1 90 ? 22.233 -3.270 -20.532 1.00 96.88 90 LEU A C 1
ATOM 709 O O . LEU A 1 90 ? 21.721 -3.831 -19.560 1.00 96.88 90 LEU A O 1
ATOM 713 N N . TYR A 1 91 ? 22.998 -2.183 -20.390 1.00 97.50 91 TYR A N 1
ATOM 714 C CA . TYR A 1 91 ? 23.232 -1.562 -19.083 1.00 97.50 91 TYR A CA 1
ATOM 715 C C . TYR A 1 91 ? 21.935 -1.088 -18.426 1.00 97.50 91 TYR A C 1
ATOM 717 O O . TYR A 1 91 ? 21.774 -1.290 -17.221 1.00 97.50 91 TYR A O 1
ATOM 725 N N . ALA A 1 92 ? 21.004 -0.511 -19.187 1.00 97.25 92 ALA A N 1
ATOM 726 C CA . ALA A 1 92 ? 19.697 -0.098 -18.685 1.00 97.25 92 ALA A CA 1
ATOM 727 C C . ALA A 1 92 ? 18.911 -1.298 -18.125 1.00 97.25 92 ALA A C 1
ATOM 729 O O . ALA A 1 92 ? 18.454 -1.255 -16.979 1.00 97.25 92 ALA A O 1
ATOM 730 N N . CYS A 1 93 ? 18.846 -2.405 -18.877 1.00 96.31 93 CYS A N 1
ATOM 731 C CA . CYS A 1 93 ? 18.211 -3.651 -18.435 1.00 96.31 93 CYS A CA 1
ATOM 732 C C . CYS A 1 93 ? 18.845 -4.199 -17.145 1.00 96.31 93 CYS A C 1
ATOM 734 O O . CYS A 1 93 ? 18.154 -4.483 -16.166 1.00 96.31 93 CYS A O 1
ATOM 736 N N . LEU A 1 94 ? 20.174 -4.327 -17.124 1.00 96.12 94 LEU A N 1
ATOM 737 C CA . LEU A 1 94 ? 20.912 -4.884 -15.988 1.00 96.12 94 LEU A CA 1
ATOM 738 C C . LEU A 1 94 ? 20.825 -3.996 -14.746 1.00 96.12 94 LEU A C 1
ATOM 740 O O . LEU A 1 94 ? 20.751 -4.504 -13.626 1.00 96.12 94 LEU A O 1
ATOM 744 N N . SER A 1 95 ? 20.845 -2.676 -14.931 1.00 96.81 95 SER A N 1
ATOM 745 C CA . SER A 1 95 ?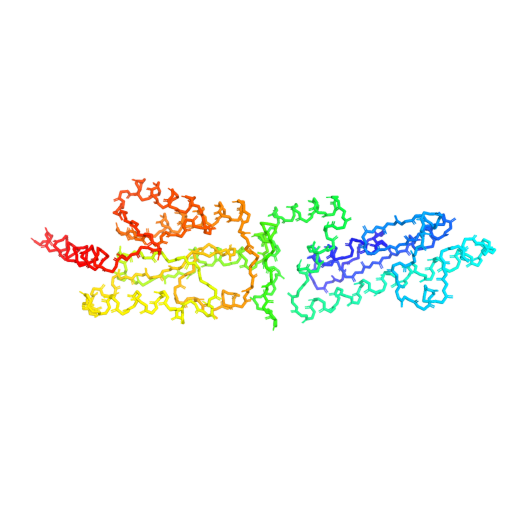 20.685 -1.711 -13.846 1.00 96.81 95 SER A CA 1
ATOM 746 C C . SER A 1 95 ? 19.311 -1.852 -13.198 1.00 96.81 95 SER A C 1
ATOM 748 O O . SER A 1 95 ? 19.211 -1.923 -11.973 1.00 96.81 95 SER A O 1
ATOM 750 N N . GLU A 1 96 ? 18.259 -1.998 -14.004 1.00 97.31 96 GLU A N 1
ATOM 751 C CA . GLU A 1 96 ? 16.908 -2.187 -13.486 1.00 97.31 96 GLU A CA 1
ATOM 752 C C . GLU A 1 96 ? 16.747 -3.507 -12.727 1.00 97.31 96 GLU A C 1
ATOM 754 O O . GLU A 1 96 ? 16.237 -3.510 -11.607 1.00 97.31 96 GLU A O 1
ATOM 759 N N . LEU A 1 97 ? 17.283 -4.612 -13.252 1.00 97.19 97 LEU A N 1
ATOM 760 C CA . LEU A 1 97 ? 17.289 -5.891 -12.534 1.00 97.19 97 LEU A CA 1
ATOM 761 C C . LEU A 1 97 ? 18.035 -5.806 -11.193 1.00 97.19 97 LEU A C 1
ATOM 763 O O . LEU A 1 97 ? 17.605 -6.413 -10.213 1.00 97.19 97 LEU A O 1
ATOM 767 N N . LYS A 1 98 ? 19.137 -5.048 -11.112 1.00 98.19 98 LYS A N 1
ATOM 768 C CA . LYS A 1 98 ? 19.852 -4.818 -9.844 1.00 98.19 98 LYS A CA 1
ATOM 769 C C . LYS A 1 98 ? 18.998 -4.039 -8.841 1.00 98.19 98 LYS A C 1
ATOM 771 O O . LYS A 1 98 ? 18.948 -4.435 -7.679 1.00 98.19 98 LYS A O 1
ATOM 776 N N . ARG A 1 99 ? 18.298 -2.986 -9.281 1.00 98.25 99 ARG A N 1
ATOM 777 C CA . ARG A 1 99 ? 17.372 -2.216 -8.427 1.00 98.25 99 ARG A CA 1
ATOM 778 C C . ARG A 1 99 ? 16.234 -3.087 -7.904 1.00 98.25 99 ARG A C 1
ATOM 780 O O . ARG A 1 99 ? 15.963 -3.066 -6.711 1.00 98.25 99 ARG A O 1
ATOM 787 N N . ILE A 1 100 ? 15.643 -3.918 -8.763 1.00 98.38 100 ILE A N 1
ATOM 788 C CA . ILE A 1 100 ? 14.581 -4.855 -8.374 1.00 98.38 100 ILE A CA 1
ATOM 789 C C . ILE A 1 100 ? 15.087 -5.861 -7.334 1.00 98.38 100 ILE A C 1
ATOM 791 O O . ILE A 1 100 ? 14.439 -6.062 -6.309 1.00 98.38 100 ILE A O 1
ATOM 795 N N . LYS A 1 101 ? 16.266 -6.462 -7.545 1.00 98.44 101 LYS A N 1
ATOM 796 C CA . LYS A 1 101 ? 16.872 -7.386 -6.569 1.00 98.44 101 LYS A CA 1
ATOM 797 C C . LYS A 1 101 ? 17.111 -6.714 -5.216 1.00 98.44 101 LYS A C 1
ATOM 799 O O . LYS A 1 101 ? 16.835 -7.322 -4.182 1.00 98.44 101 LYS A O 1
ATOM 804 N N . GLN A 1 102 ? 17.582 -5.468 -5.223 1.00 98.25 102 GLN A N 1
ATOM 805 C CA . GLN A 1 102 ? 17.760 -4.692 -3.998 1.00 98.25 102 GLN A CA 1
ATOM 806 C C . GLN A 1 102 ? 16.416 -4.412 -3.311 1.00 98.25 102 GLN A C 1
ATOM 808 O O . GLN A 1 102 ? 16.276 -4.669 -2.118 1.00 98.25 102 GLN A O 1
ATOM 813 N N . ALA A 1 103 ? 15.399 -3.993 -4.069 1.00 97.94 103 ALA A N 1
ATOM 814 C CA . ALA A 1 103 ? 14.056 -3.759 -3.549 1.00 97.94 103 ALA A CA 1
ATOM 815 C C . ALA A 1 103 ? 13.448 -5.031 -2.932 1.00 97.94 103 ALA A C 1
ATOM 817 O O . ALA A 1 103 ? 12.849 -4.968 -1.863 1.00 97.94 103 ALA A O 1
ATOM 818 N N . ILE A 1 104 ? 13.651 -6.207 -3.535 1.00 97.00 104 ILE A N 1
ATOM 819 C CA . ILE A 1 104 ? 13.245 -7.492 -2.939 1.00 97.00 104 ILE A CA 1
ATOM 820 C C . ILE A 1 104 ? 13.955 -7.717 -1.604 1.00 97.00 104 ILE A C 1
ATOM 822 O O . ILE A 1 104 ? 13.307 -8.066 -0.617 1.00 97.00 104 ILE A O 1
ATOM 826 N N . ARG A 1 105 ? 15.274 -7.494 -1.553 1.00 97.06 105 ARG A N 1
ATOM 827 C CA . ARG A 1 105 ? 16.077 -7.700 -0.341 1.00 97.06 105 ARG A CA 1
ATOM 828 C C . ARG A 1 105 ? 15.623 -6.811 0.819 1.00 97.06 105 ARG A C 1
ATOM 830 O O . ARG A 1 105 ? 15.651 -7.260 1.961 1.00 97.06 105 ARG A O 1
ATOM 837 N N . GLU A 1 106 ? 15.179 -5.596 0.518 1.00 95.88 106 GLU A N 1
ATOM 838 C CA . GLU A 1 106 ? 14.644 -4.623 1.479 1.00 95.88 106 GLU A CA 1
ATOM 839 C C . GLU A 1 106 ? 13.148 -4.819 1.785 1.00 95.88 106 GLU A C 1
ATOM 841 O O . GLU A 1 106 ? 12.610 -4.189 2.692 1.00 95.88 106 GLU A O 1
ATOM 846 N N . GLY A 1 107 ? 12.449 -5.694 1.053 1.00 95.69 107 GLY A N 1
ATOM 847 C CA . GLY A 1 107 ? 10.997 -5.865 1.167 1.00 95.69 107 GLY A CA 1
ATOM 848 C C . GLY A 1 107 ? 10.174 -4.747 0.511 1.00 95.69 107 GLY A C 1
ATOM 849 O O . GLY A 1 107 ? 8.983 -4.622 0.793 1.00 95.69 107 GLY A O 1
ATOM 850 N N . ARG A 1 108 ? 10.789 -3.964 -0.380 1.00 96.31 108 ARG A N 1
ATOM 851 C CA . ARG A 1 108 ? 10.253 -2.750 -1.016 1.00 96.31 108 ARG A CA 1
ATOM 852 C C . ARG A 1 108 ? 9.908 -2.901 -2.501 1.00 96.31 108 ARG A C 1
ATOM 854 O O . ARG A 1 108 ? 9.897 -1.934 -3.260 1.00 96.31 108 ARG A O 1
ATOM 861 N N . LEU A 1 109 ? 9.666 -4.134 -2.953 1.00 96.75 109 LEU A N 1
ATOM 862 C CA . LEU A 1 109 ? 9.350 -4.408 -4.361 1.00 96.75 109 LEU A CA 1
ATOM 863 C C . LEU A 1 109 ? 8.082 -3.673 -4.829 1.00 96.75 109 LEU A C 1
ATOM 865 O O . LEU A 1 109 ? 8.038 -3.212 -5.966 1.00 96.75 109 LEU A O 1
ATOM 869 N N . TRP A 1 110 ? 7.074 -3.543 -3.962 1.00 96.44 110 TRP A N 1
ATOM 870 C CA . TRP A 1 110 ? 5.819 -2.859 -4.291 1.00 96.44 110 TRP A CA 1
ATOM 871 C C . TRP A 1 110 ? 6.013 -1.356 -4.481 1.00 96.44 110 TRP A C 1
ATOM 873 O O . TRP A 1 110 ? 5.501 -0.799 -5.445 1.00 96.44 110 TRP A O 1
ATOM 883 N N . GLU A 1 111 ? 6.809 -0.719 -3.626 1.00 96.62 111 GLU A N 1
ATOM 884 C CA . GLU A 1 111 ? 7.193 0.685 -3.758 1.00 96.62 111 GLU A CA 1
ATOM 885 C C . GLU A 1 111 ? 7.967 0.924 -5.058 1.00 96.62 111 GLU A C 1
ATOM 887 O O . GLU A 1 111 ? 7.674 1.866 -5.794 1.00 96.62 111 GLU A O 1
ATOM 892 N N . HIS A 1 112 ? 8.925 0.045 -5.371 1.00 97.00 112 HIS A N 1
ATOM 893 C CA . HIS A 1 112 ? 9.686 0.127 -6.620 1.00 97.00 112 HIS A CA 1
ATOM 894 C C . HIS A 1 112 ? 8.781 -0.046 -7.847 1.00 97.00 112 HIS A C 1
ATOM 896 O O . HIS A 1 112 ? 8.901 0.701 -8.817 1.00 97.00 112 HIS A O 1
ATOM 902 N N . LEU A 1 113 ? 7.840 -0.993 -7.799 1.00 96.69 113 LEU A N 1
ATOM 903 C CA . LEU A 1 113 ? 6.846 -1.196 -8.851 1.00 96.69 113 LEU A CA 1
ATOM 904 C C . LEU A 1 113 ? 5.944 0.028 -9.028 1.00 96.69 113 LEU A C 1
ATOM 906 O O . LEU A 1 113 ? 5.770 0.476 -10.156 1.00 96.69 113 LEU A O 1
ATOM 910 N N . GLU A 1 114 ? 5.389 0.578 -7.950 1.00 95.69 114 GLU A N 1
ATOM 911 C CA . GLU A 1 114 ? 4.556 1.785 -8.007 1.00 95.69 114 GLU A CA 1
ATOM 912 C C . GLU A 1 114 ? 5.319 2.950 -8.639 1.00 95.69 114 GLU A C 1
ATOM 914 O O . GLU A 1 114 ? 4.824 3.567 -9.583 1.00 95.69 114 GLU A O 1
ATOM 919 N N . PHE A 1 115 ? 6.565 3.177 -8.213 1.00 94.88 115 PHE A N 1
ATOM 920 C CA . PHE A 1 115 ? 7.429 4.200 -8.795 1.00 94.88 115 PHE A CA 1
ATOM 921 C C . PHE A 1 115 ? 7.637 4.001 -10.304 1.00 94.88 115 PHE A C 1
ATOM 923 O O . PHE A 1 115 ? 7.513 4.949 -11.081 1.00 94.88 115 PHE A O 1
ATOM 930 N N . ARG A 1 116 ? 7.899 2.765 -10.750 1.00 95.31 116 ARG A N 1
ATOM 931 C CA . ARG A 1 116 ? 8.047 2.446 -12.181 1.00 95.31 116 ARG A CA 1
ATOM 932 C C . ARG A 1 116 ? 6.741 2.570 -12.954 1.00 95.31 116 ARG A C 1
ATOM 934 O O . ARG A 1 116 ? 6.749 3.052 -14.084 1.00 95.31 116 ARG A O 1
ATOM 941 N N . ALA A 1 117 ? 5.623 2.185 -12.351 1.00 94.56 117 ALA A N 1
ATOM 942 C CA . ALA A 1 117 ? 4.310 2.208 -12.979 1.00 94.56 117 ALA A CA 1
ATOM 943 C C . ALA A 1 117 ? 3.880 3.622 -13.385 1.00 94.56 117 ALA A C 1
ATOM 945 O O . ALA A 1 117 ? 3.266 3.786 -14.438 1.00 94.56 117 ALA A O 1
ATOM 946 N N . HIS A 1 118 ? 4.276 4.644 -12.622 1.00 92.81 118 HIS A N 1
ATOM 947 C CA . HIS A 1 118 ? 4.051 6.047 -12.979 1.00 92.81 118 HIS A CA 1
ATOM 948 C C . HIS A 1 118 ? 4.814 6.515 -14.228 1.00 92.81 118 HIS A C 1
ATOM 950 O O . HIS A 1 118 ? 4.468 7.552 -14.788 1.00 92.81 118 HIS A O 1
ATOM 956 N N . GLY A 1 119 ? 5.796 5.747 -14.710 1.00 90.69 119 GLY A N 1
ATOM 957 C CA . GLY A 1 119 ? 6.517 6.053 -15.943 1.00 90.69 119 GLY A CA 1
ATOM 958 C C . GLY A 1 119 ? 5.664 5.952 -17.212 1.00 90.69 119 GLY A C 1
ATOM 959 O O . GLY A 1 119 ? 5.993 6.600 -18.200 1.00 90.69 119 GLY A O 1
ATOM 960 N N . HIS A 1 120 ? 4.571 5.171 -17.209 1.00 93.06 120 HIS A N 1
ATOM 961 C CA . HIS A 1 120 ? 3.711 5.030 -18.389 1.00 93.06 120 HIS A CA 1
ATOM 962 C C . HIS A 1 120 ? 2.259 4.629 -18.044 1.00 93.06 120 HIS A C 1
ATOM 964 O O . HIS A 1 120 ? 2.057 3.663 -17.300 1.00 93.06 120 HIS A O 1
ATOM 970 N N . PRO A 1 121 ? 1.220 5.248 -18.653 1.00 94.12 121 PRO A N 1
ATOM 971 C CA . PRO A 1 121 ? -0.187 4.965 -18.338 1.00 94.12 121 PRO A CA 1
ATOM 972 C C . PRO A 1 121 ? -0.596 3.490 -18.445 1.00 94.12 121 PRO A C 1
ATOM 974 O O . PRO A 1 121 ? -1.339 2.993 -17.604 1.00 94.12 121 PRO A O 1
ATOM 977 N N . VAL A 1 122 ? -0.094 2.763 -19.450 1.00 93.75 122 VAL A N 1
ATOM 978 C CA . VAL A 1 122 ? -0.402 1.328 -19.633 1.00 93.75 122 VAL A CA 1
ATOM 979 C C . VAL A 1 122 ? 0.176 0.476 -18.500 1.00 93.75 122 VAL A C 1
ATOM 981 O O . VAL A 1 122 ? -0.477 -0.465 -18.048 1.00 93.75 122 VAL A O 1
ATOM 984 N N . LEU A 1 123 ? 1.369 0.816 -18.002 1.00 94.12 123 LEU A N 1
ATOM 985 C CA . LEU A 1 123 ? 1.979 0.092 -16.890 1.00 94.12 123 LEU A CA 1
ATOM 986 C C . LEU A 1 123 ? 1.229 0.382 -15.586 1.00 94.12 123 LEU A C 1
ATOM 988 O O . LEU A 1 123 ? 0.910 -0.539 -14.835 1.00 94.12 123 LEU A O 1
ATOM 992 N N . PHE A 1 124 ? 0.848 1.641 -15.368 1.00 95.94 124 PHE A N 1
ATOM 993 C CA . PHE A 1 124 ? -0.012 2.027 -14.251 1.00 95.94 124 PHE A CA 1
ATOM 994 C C . PHE A 1 124 ? -1.385 1.344 -14.297 1.00 95.94 124 PHE A C 1
ATOM 996 O O . PHE A 1 124 ? -1.892 0.866 -13.282 1.00 95.94 124 PHE A O 1
ATOM 1003 N N . GLN A 1 125 ? -1.978 1.222 -15.486 1.00 96.25 125 GLN A N 1
ATOM 1004 C CA . GLN A 1 125 ? -3.218 0.476 -15.678 1.00 96.25 125 GLN A CA 1
ATOM 1005 C C . GLN A 1 125 ? -3.039 -1.011 -15.341 1.00 96.25 125 GLN A C 1
ATOM 1007 O O . GLN A 1 125 ? -3.931 -1.612 -14.739 1.00 96.25 125 GLN A O 1
ATOM 1012 N N . ALA A 1 126 ? -1.907 -1.614 -15.716 1.00 95.06 126 ALA A N 1
ATOM 1013 C CA . ALA A 1 126 ? -1.596 -2.998 -15.374 1.00 95.06 126 ALA A CA 1
ATOM 1014 C C . ALA A 1 126 ? -1.460 -3.189 -13.855 1.00 95.06 126 ALA A C 1
ATOM 1016 O O . ALA A 1 126 ? -2.058 -4.118 -13.314 1.00 95.06 126 ALA A O 1
ATOM 1017 N N . LEU A 1 127 ? -0.788 -2.264 -13.160 1.00 96.06 127 LEU A N 1
ATOM 1018 C CA . LEU A 1 127 ? -0.708 -2.252 -11.698 1.00 96.06 127 LEU A CA 1
ATOM 1019 C C . LEU A 1 127 ? -2.102 -2.186 -11.053 1.00 96.06 127 LEU A C 1
ATOM 1021 O O . LEU A 1 127 ? -2.431 -3.016 -10.210 1.00 96.06 127 LEU A O 1
ATOM 1025 N N . LYS A 1 128 ? -2.978 -1.281 -11.510 1.00 95.56 128 LYS A N 1
ATOM 1026 C CA . LYS A 1 128 ? -4.366 -1.192 -11.012 1.00 95.56 128 LYS A CA 1
ATOM 1027 C C . LYS A 1 128 ? -5.167 -2.483 -11.218 1.00 95.56 128 LYS A C 1
ATOM 1029 O O . LYS A 1 128 ? -6.027 -2.815 -10.403 1.00 95.56 128 LYS A O 1
ATOM 1034 N N . LYS A 1 129 ? -4.903 -3.232 -12.295 1.00 95.69 129 LYS A N 1
ATOM 1035 C CA . LYS A 1 129 ? -5.573 -4.517 -12.566 1.00 95.69 129 LYS A CA 1
ATOM 1036 C C . LYS A 1 129 ? -5.168 -5.620 -11.582 1.00 95.69 129 LYS A C 1
ATOM 1038 O O . LYS A 1 129 ? -5.945 -6.564 -11.431 1.00 95.69 129 LYS A O 1
ATOM 1043 N N . LEU A 1 130 ? -4.029 -5.498 -10.889 1.00 94.12 130 LEU A N 1
ATOM 1044 C CA . LEU A 1 130 ? -3.573 -6.494 -9.911 1.00 94.12 130 LEU A CA 1
ATOM 1045 C C . LEU A 1 130 ? -4.543 -6.677 -8.744 1.00 94.12 130 LEU A C 1
ATOM 1047 O O . LEU A 1 130 ? -4.627 -7.776 -8.209 1.00 94.12 130 LEU A O 1
ATOM 1051 N N . ARG A 1 131 ? -5.346 -5.655 -8.420 1.00 94.75 131 ARG A N 1
ATOM 1052 C CA . ARG A 1 131 ? -6.396 -5.731 -7.393 1.00 94.75 131 ARG A CA 1
ATOM 1053 C C . ARG A 1 131 ? -7.343 -6.921 -7.571 1.00 94.75 131 ARG A C 1
ATOM 1055 O O . ARG A 1 131 ? -7.794 -7.499 -6.596 1.00 94.75 131 ARG A O 1
ATOM 1062 N N . ARG A 1 132 ? -7.614 -7.345 -8.811 1.00 95.69 132 ARG A N 1
ATOM 1063 C CA . ARG A 1 132 ? -8.472 -8.516 -9.088 1.00 95.69 132 ARG A CA 1
ATOM 1064 C C . ARG A 1 132 ? -7.874 -9.844 -8.611 1.00 95.69 132 ARG A C 1
ATOM 1066 O O . ARG A 1 132 ? -8.587 -10.836 -8.553 1.00 95.69 132 ARG A O 1
ATOM 1073 N N . TYR A 1 133 ? -6.581 -9.857 -8.307 1.00 95.56 133 TYR A N 1
ATOM 1074 C CA . TYR A 1 133 ? -5.815 -11.021 -7.876 1.00 95.56 133 TYR A CA 1
ATOM 1075 C C . TYR A 1 133 ? -5.267 -10.845 -6.452 1.00 95.56 133 TYR A C 1
ATOM 1077 O O . TYR A 1 133 ? -4.350 -11.563 -6.062 1.00 95.56 133 TYR A O 1
ATOM 1085 N N . GLU A 1 134 ? -5.804 -9.897 -5.678 1.00 95.50 134 GLU A N 1
ATOM 1086 C CA . GLU A 1 134 ? -5.267 -9.512 -4.367 1.00 95.50 134 GLU A CA 1
ATOM 1087 C C . GLU A 1 134 ? -5.168 -10.693 -3.386 1.00 95.50 134 GLU A C 1
ATOM 1089 O O . GLU A 1 134 ? -4.141 -10.855 -2.732 1.00 95.50 134 GLU A O 1
ATOM 1094 N N . GLU A 1 135 ? -6.158 -11.590 -3.371 1.00 93.44 135 GLU A N 1
ATOM 1095 C CA . GLU A 1 135 ? -6.148 -12.810 -2.548 1.00 93.44 135 GLU A CA 1
ATOM 1096 C C . GLU A 1 135 ? -5.040 -13.790 -2.962 1.00 93.44 135 GLU A C 1
ATOM 1098 O O . GLU A 1 135 ? -4.341 -14.359 -2.122 1.00 93.44 135 GLU A O 1
ATOM 1103 N N . PHE A 1 136 ? -4.846 -13.978 -4.272 1.00 93.81 136 PHE A N 1
ATOM 1104 C CA . PHE A 1 136 ? -3.796 -14.854 -4.787 1.00 93.81 136 PHE A CA 1
ATOM 1105 C C . PHE A 1 136 ? -2.412 -14.310 -4.428 1.00 93.81 136 PHE A C 1
ATOM 1107 O O . PHE A 1 136 ? -1.547 -15.062 -3.978 1.00 93.81 136 PHE A O 1
ATOM 1114 N N . ILE A 1 137 ? -2.204 -13.008 -4.609 1.00 95.00 137 ILE A N 1
ATOM 1115 C CA . ILE A 1 137 ? -0.935 -12.344 -4.316 1.00 95.00 137 ILE A CA 1
ATOM 1116 C C . ILE A 1 137 ? -0.665 -12.363 -2.804 1.00 95.00 137 ILE A C 1
ATOM 1118 O O . ILE A 1 137 ? 0.452 -12.681 -2.391 1.00 95.00 137 ILE A O 1
ATOM 1122 N N . GLU A 1 138 ? -1.670 -12.080 -1.969 1.00 95.56 138 GLU A N 1
ATOM 1123 C CA . GLU A 1 138 ? -1.549 -12.108 -0.506 1.00 95.56 138 GLU A CA 1
ATOM 1124 C C . GLU A 1 138 ? -1.071 -13.469 -0.001 1.00 95.56 138 GLU A C 1
ATOM 1126 O O . GLU A 1 138 ? -0.106 -13.529 0.769 1.00 95.56 138 GLU A O 1
ATOM 1131 N N . LYS A 1 139 ? -1.678 -14.552 -0.501 1.00 93.81 139 LYS A N 1
ATOM 1132 C CA . LYS A 1 139 ? -1.375 -15.924 -0.080 1.00 93.81 139 LYS A CA 1
ATOM 1133 C C . LYS A 1 139 ? 0.082 -16.324 -0.324 1.00 93.81 139 LYS A C 1
ATOM 1135 O O . LYS A 1 139 ? 0.630 -17.123 0.433 1.00 93.81 139 LYS A O 1
ATOM 1140 N N . HIS A 1 140 ? 0.704 -15.781 -1.369 1.00 92.81 140 HIS A N 1
ATOM 1141 C CA . HIS A 1 140 ? 2.086 -16.092 -1.755 1.00 92.81 140 HIS A CA 1
ATOM 1142 C C . HIS A 1 140 ? 3.093 -15.020 -1.313 1.00 92.81 140 HIS A C 1
ATOM 1144 O O . HIS A 1 140 ? 4.282 -15.130 -1.602 1.00 92.81 140 HIS A O 1
ATOM 1150 N N . SER A 1 141 ? 2.642 -13.987 -0.599 1.00 94.06 141 SER A N 1
ATOM 1151 C CA . SER A 1 141 ? 3.505 -12.905 -0.125 1.00 94.06 141 SER A CA 1
ATOM 1152 C C . SER A 1 141 ? 4.015 -13.159 1.299 1.00 94.06 141 SER A C 1
ATOM 1154 O O . SER A 1 141 ? 3.255 -13.645 2.141 1.00 94.06 141 SER A O 1
ATOM 1156 N N . PRO A 1 142 ? 5.256 -12.759 1.639 1.00 93.94 142 PRO A N 1
ATOM 1157 C CA . PRO A 1 142 ? 5.783 -12.871 3.000 1.00 93.94 142 PRO A CA 1
ATOM 1158 C C . PRO A 1 142 ? 4.871 -12.220 4.048 1.00 93.94 142 PRO A C 1
ATOM 1160 O O . PRO A 1 142 ? 4.257 -11.183 3.790 1.00 93.94 142 PRO A O 1
ATOM 1163 N N . THR A 1 143 ? 4.790 -12.815 5.245 1.00 94.00 143 THR A N 1
ATOM 1164 C CA . THR A 1 143 ? 3.997 -12.249 6.357 1.00 94.00 143 THR A CA 1
ATOM 1165 C C . THR A 1 143 ? 4.672 -11.036 6.997 1.00 94.00 143 THR A C 1
ATOM 1167 O O . THR A 1 143 ? 3.983 -10.108 7.406 1.00 94.00 143 THR A O 1
ATOM 1170 N N . VAL A 1 144 ? 6.006 -11.033 7.050 1.00 94.81 144 VAL A N 1
ATOM 1171 C CA . VAL A 1 144 ? 6.829 -9.961 7.623 1.00 94.81 144 VAL A CA 1
ATOM 1172 C C . VAL A 1 144 ? 7.930 -9.604 6.630 1.00 94.81 144 VAL A C 1
ATOM 1174 O O . VAL A 1 144 ? 8.425 -10.479 5.916 1.00 94.81 144 VAL A O 1
ATOM 1177 N N . LYS A 1 145 ? 8.316 -8.327 6.585 1.00 94.56 145 LYS A N 1
ATOM 1178 C CA . LYS A 1 145 ? 9.437 -7.823 5.779 1.00 94.56 145 LYS A CA 1
ATOM 1179 C C . LYS A 1 145 ? 10.473 -7.148 6.684 1.00 94.56 145 LYS A C 1
ATOM 1181 O O . LYS A 1 145 ? 10.126 -6.722 7.784 1.00 94.56 145 LYS A O 1
ATOM 1186 N N . PRO A 1 146 ? 11.737 -7.026 6.239 1.00 93.56 146 PRO A N 1
ATOM 1187 C CA . PRO A 1 146 ? 12.804 -6.463 7.067 1.00 93.56 146 PRO A CA 1
ATOM 1188 C C . PRO A 1 146 ? 12.689 -4.949 7.296 1.00 93.56 146 PRO A C 1
ATOM 1190 O O . PRO A 1 146 ? 13.377 -4.418 8.159 1.00 93.56 146 PRO A O 1
ATOM 1193 N N . SER A 1 147 ? 11.871 -4.240 6.515 1.00 92.81 147 SER A N 1
ATOM 1194 C CA . SER A 1 147 ? 11.717 -2.785 6.592 1.00 92.81 147 SER A CA 1
ATOM 1195 C C . SER A 1 147 ? 10.255 -2.372 6.713 1.00 92.81 147 SER A C 1
ATOM 1197 O O . SER A 1 147 ? 9.347 -3.105 6.309 1.00 92.81 147 SER A O 1
ATOM 1199 N N . GLY A 1 148 ? 10.049 -1.163 7.239 1.00 94.19 148 GLY A N 1
ATOM 1200 C CA . GLY A 1 148 ? 8.750 -0.505 7.203 1.00 94.19 148 GLY A CA 1
ATOM 1201 C C . GLY A 1 148 ? 8.305 -0.186 5.774 1.00 94.19 148 GLY A C 1
ATOM 1202 O O . GLY A 1 148 ? 9.144 0.012 4.883 1.00 94.19 148 GLY A O 1
ATOM 1203 N N . ILE A 1 149 ? 6.986 -0.164 5.587 1.00 95.19 149 ILE A N 1
ATOM 1204 C CA . ILE A 1 149 ? 6.301 -0.057 4.290 1.00 95.19 149 ILE A CA 1
ATOM 1205 C C . ILE A 1 149 ? 5.863 1.384 4.042 1.00 95.19 149 ILE A C 1
ATOM 1207 O O . ILE A 1 149 ? 5.461 2.076 4.977 1.00 95.19 149 ILE A O 1
ATOM 1211 N N . PHE A 1 150 ? 5.892 1.824 2.786 1.00 96.56 150 PHE A N 1
ATOM 1212 C CA . PHE A 1 150 ? 5.384 3.139 2.399 1.00 96.56 150 PHE A CA 1
ATOM 1213 C C . PHE A 1 150 ? 4.123 3.027 1.546 1.00 96.56 150 PHE A C 1
ATOM 1215 O O . PHE A 1 150 ? 4.102 2.312 0.539 1.00 96.56 150 PHE A O 1
ATOM 1222 N N . PHE A 1 151 ? 3.088 3.769 1.939 1.00 96.44 151 PHE A N 1
ATOM 1223 C CA . PHE A 1 151 ? 1.829 3.883 1.213 1.00 96.44 151 PHE A CA 1
ATOM 1224 C C . PHE A 1 151 ? 1.656 5.303 0.672 1.00 96.44 151 PHE A C 1
ATOM 1226 O O . PHE A 1 151 ? 1.615 6.277 1.427 1.00 96.44 151 PHE A O 1
ATOM 1233 N N . PHE A 1 152 ? 1.555 5.408 -0.652 1.00 95.12 152 PHE A N 1
ATOM 1234 C CA . PHE A 1 152 ? 1.488 6.694 -1.349 1.00 95.12 152 PHE A CA 1
ATOM 1235 C C . PHE A 1 152 ? 0.072 7.079 -1.786 1.00 95.12 152 PHE A C 1
ATOM 1237 O O . PHE A 1 152 ? -0.228 8.262 -1.879 1.00 95.12 152 PHE A O 1
ATOM 1244 N N . SER A 1 153 ? -0.785 6.101 -2.094 1.00 94.94 153 SER A N 1
ATOM 1245 C CA . SER A 1 153 ? -2.159 6.331 -2.567 1.00 94.94 153 SER A CA 1
ATOM 1246 C C . SER A 1 153 ? -3.008 5.060 -2.476 1.00 94.94 153 SER A C 1
ATOM 1248 O O . SER A 1 153 ? -2.491 3.977 -2.172 1.00 94.94 153 SER A O 1
ATOM 1250 N N . SER A 1 154 ? -4.282 5.161 -2.856 1.00 95.94 154 SER A N 1
ATOM 1251 C CA . SER A 1 154 ? -5.218 4.037 -2.977 1.00 95.94 154 SER A CA 1
ATOM 1252 C C . SER A 1 154 ? -4.763 2.876 -3.862 1.00 95.94 154 SER A C 1
ATOM 1254 O O . SER A 1 154 ? -5.281 1.765 -3.731 1.00 95.94 154 SER A O 1
ATOM 1256 N N . VAL A 1 155 ? -3.767 3.067 -4.734 1.00 94.38 155 VAL A N 1
ATOM 1257 C CA . VAL A 1 155 ? -3.152 1.957 -5.486 1.00 94.38 155 VAL A CA 1
ATOM 1258 C C . VAL A 1 155 ? -2.549 0.913 -4.537 1.00 94.38 155 VAL A C 1
ATOM 1260 O O . VAL A 1 155 ? -2.595 -0.282 -4.824 1.00 94.38 155 VAL A O 1
ATOM 1263 N N . GLY A 1 156 ? -2.067 1.346 -3.369 1.00 95.31 156 GLY A N 1
ATOM 1264 C CA . GLY A 1 156 ? -1.509 0.477 -2.340 1.00 95.31 156 GLY A CA 1
ATOM 1265 C C . GLY A 1 156 ? -2.543 -0.345 -1.559 1.00 95.31 156 GLY A C 1
ATOM 1266 O O . GLY A 1 156 ? -2.149 -1.230 -0.804 1.00 95.31 156 GLY A O 1
ATOM 1267 N N . LEU A 1 157 ? -3.852 -0.108 -1.728 1.00 95.81 157 LEU A N 1
ATOM 1268 C CA . LEU A 1 157 ? -4.899 -0.818 -0.973 1.00 95.81 157 LEU A CA 1
ATOM 1269 C C . LEU A 1 157 ? -4.987 -2.308 -1.322 1.00 95.81 157 LEU A C 1
ATOM 1271 O O . LEU A 1 157 ? -5.410 -3.104 -0.491 1.00 95.81 157 LEU A O 1
ATOM 1275 N N . SER A 1 158 ? -4.570 -2.695 -2.530 1.00 94.81 158 SER A N 1
ATOM 1276 C CA . SER A 1 158 ? -4.510 -4.102 -2.948 1.00 94.81 158 SER A CA 1
ATOM 1277 C C . SER A 1 158 ? -3.208 -4.801 -2.554 1.00 94.81 158 SER A C 1
ATOM 1279 O O . SER A 1 158 ? -2.958 -5.925 -2.993 1.00 94.81 158 SER A O 1
ATOM 1281 N N . ARG A 1 159 ? -2.330 -4.138 -1.788 1.00 95.69 159 ARG A N 1
ATOM 1282 C CA . ARG A 1 159 ? -1.079 -4.751 -1.341 1.00 95.69 159 ARG A CA 1
ATOM 1283 C C . ARG A 1 159 ? -1.367 -5.890 -0.354 1.00 95.69 159 ARG A C 1
ATOM 1285 O O . ARG A 1 159 ? -2.296 -5.782 0.455 1.00 95.69 159 ARG A O 1
ATOM 1292 N N . PRO A 1 160 ? -0.545 -6.954 -0.370 1.00 96.25 160 PRO A N 1
ATOM 1293 C CA . PRO A 1 160 ? -0.714 -8.131 0.478 1.00 96.25 160 PRO A CA 1
ATOM 1294 C C . PRO A 1 160 ? -0.983 -7.827 1.945 1.00 96.25 160 PRO A C 1
ATOM 1296 O O . PRO A 1 160 ? -1.799 -8.484 2.575 1.00 96.25 160 PRO A O 1
ATOM 1299 N N . GLU A 1 161 ? -0.305 -6.836 2.510 1.00 97.12 161 GLU A N 1
ATOM 1300 C CA . GLU A 1 161 ? -0.386 -6.539 3.931 1.00 97.12 161 GLU A CA 1
ATOM 1301 C C . GLU A 1 161 ? -1.734 -5.942 4.333 1.00 97.12 161 GLU A C 1
ATOM 1303 O O . GLU A 1 161 ? -2.263 -6.283 5.391 1.00 97.12 161 GLU A O 1
ATOM 1308 N N . VAL A 1 162 ? -2.311 -5.102 3.471 1.00 97.50 162 VAL A N 1
ATOM 1309 C CA . VAL A 1 162 ? -3.628 -4.488 3.683 1.00 97.50 162 VAL A CA 1
ATOM 1310 C C . VAL A 1 162 ? -4.717 -5.552 3.591 1.00 97.50 162 VAL A C 1
ATOM 1312 O O . VAL A 1 162 ? -5.553 -5.677 4.487 1.00 97.50 162 VAL A O 1
ATOM 1315 N N . VAL A 1 163 ? -4.653 -6.375 2.541 1.00 97.38 163 VAL A N 1
ATOM 1316 C CA . VAL A 1 163 ? -5.583 -7.488 2.299 1.00 97.38 163 VAL A CA 1
ATOM 1317 C C . VAL A 1 163 ? -5.523 -8.488 3.452 1.00 97.38 163 VAL A C 1
ATOM 1319 O O . VAL A 1 163 ? -6.550 -8.861 4.017 1.00 97.38 163 VAL A O 1
ATOM 1322 N N . ARG A 1 164 ? -4.311 -8.867 3.867 1.00 97.06 164 ARG A N 1
ATOM 1323 C CA . ARG A 1 164 ? -4.077 -9.788 4.979 1.00 97.06 164 ARG A CA 1
ATOM 1324 C C . ARG A 1 164 ? -4.649 -9.271 6.284 1.00 97.06 164 ARG A C 1
ATOM 1326 O O . ARG A 1 164 ? -5.273 -10.048 7.005 1.00 97.06 164 ARG A O 1
ATOM 1333 N N . HIS A 1 165 ? -4.411 -8.001 6.609 1.00 97.31 165 HIS A N 1
ATOM 1334 C CA . HIS A 1 165 ? -4.941 -7.398 7.829 1.00 97.31 165 HIS A CA 1
ATOM 1335 C C . HIS A 1 165 ? -6.466 -7.443 7.831 1.00 97.31 165 HIS A C 1
ATOM 1337 O O . HIS A 1 165 ? -7.050 -7.983 8.766 1.00 97.31 165 HIS A O 1
ATOM 1343 N N . LYS A 1 166 ? -7.102 -6.994 6.742 1.00 96.12 166 LYS A N 1
ATOM 1344 C CA . LYS A 1 166 ? -8.559 -7.050 6.567 1.00 96.12 166 LYS A CA 1
ATOM 1345 C C . LYS A 1 166 ? -9.111 -8.462 6.800 1.00 96.12 166 LYS A C 1
ATOM 1347 O O . LYS A 1 166 ? -10.016 -8.642 7.612 1.00 96.12 166 LYS A O 1
ATOM 1352 N N . VAL A 1 167 ? -8.550 -9.466 6.121 1.00 94.75 167 VAL A N 1
ATOM 1353 C CA . VAL A 1 167 ? -9.005 -10.862 6.228 1.00 94.75 167 VAL A CA 1
ATOM 1354 C C . VAL A 1 167 ? -8.798 -11.391 7.649 1.00 94.75 167 VAL A C 1
ATOM 1356 O O . VAL A 1 167 ? -9.750 -11.839 8.286 1.00 94.75 167 VAL A O 1
ATOM 1359 N N . ARG A 1 168 ? -7.588 -11.269 8.209 1.00 95.50 168 ARG A N 1
ATOM 1360 C CA . ARG A 1 168 ? -7.272 -11.796 9.550 1.00 95.50 168 ARG A CA 1
ATOM 1361 C C . ARG A 1 168 ? -8.047 -11.097 10.665 1.00 95.50 168 ARG A C 1
ATOM 1363 O O . ARG A 1 168 ? -8.423 -11.763 11.628 1.00 95.50 168 ARG A O 1
ATOM 1370 N N . LEU A 1 169 ? -8.307 -9.798 10.541 1.00 95.94 169 LEU A N 1
ATOM 1371 C CA . LEU A 1 169 ? -9.123 -9.055 11.498 1.00 95.94 169 LEU A CA 1
ATOM 1372 C C . LEU A 1 169 ? -10.567 -9.573 11.527 1.00 95.94 169 LEU A C 1
ATOM 1374 O O . LEU A 1 169 ? -11.176 -9.647 12.594 1.00 95.94 169 LEU A O 1
ATOM 1378 N N . SER A 1 170 ? -11.113 -9.952 10.370 1.00 92.50 170 SER A N 1
ATOM 1379 C CA . SER A 1 170 ? -12.464 -10.515 10.292 1.00 92.50 170 SER A CA 1
ATOM 1380 C C . SER A 1 170 ? -12.530 -11.980 10.742 1.00 92.50 170 SER A C 1
ATOM 1382 O O . SER A 1 170 ? -13.423 -12.343 11.501 1.00 92.50 170 SER A O 1
ATOM 1384 N N . GLU A 1 171 ? -11.565 -12.812 10.339 1.00 93.06 171 GLU A N 1
ATOM 1385 C CA . GLU A 1 171 ? -11.639 -14.270 10.510 1.00 93.06 171 GLU A CA 1
ATOM 1386 C C . GLU A 1 171 ? -10.986 -14.798 11.791 1.00 93.06 171 GLU A C 1
ATOM 1388 O O . GLU A 1 171 ? -11.359 -15.863 12.278 1.00 93.06 171 GLU A O 1
ATOM 1393 N N . ARG A 1 172 ? -9.954 -14.117 12.305 1.00 93.56 172 ARG A N 1
ATOM 1394 C CA . ARG A 1 172 ? -9.066 -14.669 13.350 1.00 93.56 172 ARG A CA 1
ATOM 1395 C C . ARG A 1 172 ? -9.028 -13.836 14.617 1.00 93.56 172 ARG A C 1
ATOM 1397 O O . ARG A 1 172 ? -8.774 -14.374 15.690 1.00 93.56 172 ARG A O 1
ATOM 1404 N N . PHE A 1 173 ? -9.230 -12.529 14.502 1.00 94.38 173 PHE A N 1
ATOM 1405 C CA . PHE A 1 173 ? -9.217 -11.661 15.667 1.00 94.38 173 PHE A CA 1
ATOM 1406 C C . PHE A 1 173 ? -10.504 -11.835 16.479 1.00 94.38 173 PHE A C 1
ATOM 1408 O O . PHE A 1 173 ? -11.614 -11.787 15.942 1.00 94.38 173 PHE A O 1
ATOM 1415 N N . THR A 1 174 ? -10.351 -11.992 17.788 1.00 90.50 174 THR A N 1
ATOM 1416 C CA . THR A 1 174 ? -11.453 -11.973 18.750 1.00 90.50 174 THR A CA 1
ATOM 1417 C C . THR A 1 174 ? -11.171 -10.846 19.729 1.00 90.50 174 THR A C 1
ATOM 1419 O O . THR A 1 174 ? -10.127 -10.846 20.373 1.00 90.50 174 THR A O 1
ATOM 1422 N N . GLY A 1 175 ? -12.071 -9.862 19.781 1.00 87.56 175 GLY A N 1
ATOM 1423 C CA . GLY A 1 175 ? -11.959 -8.756 20.728 1.00 87.56 175 GLY A CA 1
ATOM 1424 C C . GLY A 1 175 ? -12.247 -9.200 22.168 1.00 87.56 175 GLY A C 1
ATOM 1425 O O . GLY A 1 175 ? -12.602 -10.358 22.399 1.00 87.56 175 GLY A O 1
ATOM 1426 N N . PRO A 1 176 ? -12.145 -8.285 23.143 1.00 90.25 176 PRO A N 1
ATOM 1427 C CA . PRO A 1 176 ? -12.403 -8.606 24.543 1.00 90.25 176 PRO A CA 1
ATOM 1428 C C . PRO A 1 176 ? -13.832 -9.137 24.755 1.00 90.25 176 PRO A C 1
ATOM 1430 O O . PRO A 1 176 ? -14.799 -8.500 24.342 1.00 90.25 176 PRO A O 1
ATOM 1433 N N . GLU A 1 177 ? -13.982 -10.280 25.434 1.00 86.50 177 GLU A N 1
ATOM 1434 C CA . GLU A 1 177 ? -15.273 -10.985 25.583 1.00 86.50 177 GLU A CA 1
ATOM 1435 C C . GLU A 1 177 ? -16.367 -10.147 26.257 1.00 86.50 177 GLU A C 1
ATOM 1437 O O . GLU A 1 177 ? -17.551 -10.298 25.964 1.00 86.50 177 GLU A O 1
ATOM 1442 N N . LYS A 1 178 ? -15.971 -9.263 27.179 1.00 90.69 178 LYS A N 1
ATOM 1443 C CA . LYS A 1 178 ? -16.885 -8.412 27.952 1.00 90.69 178 LYS A CA 1
ATOM 1444 C C . LYS A 1 178 ? -17.208 -7.089 27.257 1.00 90.69 178 LYS A C 1
ATOM 1446 O O . LYS A 1 178 ? -17.985 -6.312 27.809 1.00 90.69 178 LYS A O 1
ATOM 1451 N N . ALA A 1 179 ? -16.605 -6.809 26.100 1.00 92.69 179 ALA A N 1
ATOM 1452 C CA . ALA A 1 179 ? -16.713 -5.509 25.460 1.00 92.69 179 ALA A CA 1
ATOM 1453 C C . ALA A 1 179 ? -18.110 -5.258 24.875 1.00 92.69 179 ALA A C 1
ATOM 1455 O O . ALA A 1 179 ? -18.482 -5.833 23.855 1.00 92.69 179 ALA A O 1
ATOM 1456 N N . ASP A 1 180 ? -18.835 -4.321 25.483 1.00 94.56 180 ASP A N 1
ATOM 1457 C CA . ASP A 1 180 ? -20.137 -3.831 25.018 1.00 94.56 180 ASP A CA 1
ATOM 1458 C C . ASP A 1 180 ? -20.013 -2.471 24.295 1.00 94.56 180 ASP A C 1
ATOM 1460 O O . ASP A 1 180 ? -20.889 -2.105 23.504 1.00 94.56 180 ASP A O 1
ATOM 1464 N N . ILE A 1 181 ? -18.932 -1.721 24.553 1.00 97.06 181 ILE A N 1
ATOM 1465 C CA . ILE A 1 181 ? -18.686 -0.374 24.023 1.00 97.06 181 ILE A CA 1
ATOM 1466 C C . ILE A 1 181 ? -17.436 -0.385 23.140 1.00 97.06 181 ILE A C 1
ATOM 1468 O O . ILE A 1 181 ? -16.337 -0.672 23.615 1.00 97.06 181 ILE A O 1
ATOM 1472 N N . LEU A 1 182 ? -17.591 -0.011 21.870 1.00 98.19 182 LEU A N 1
ATOM 1473 C CA . LEU A 1 182 ? -16.483 0.229 20.949 1.00 98.19 182 LEU A CA 1
ATOM 1474 C C . LEU A 1 182 ? -16.127 1.716 20.935 1.00 98.19 182 LEU A C 1
ATOM 1476 O O . LEU A 1 182 ? -16.986 2.552 20.665 1.00 98.19 182 LEU A O 1
ATOM 1480 N N . ILE A 1 183 ? -14.859 2.039 21.163 1.00 98.44 183 ILE A N 1
ATOM 1481 C CA . ILE A 1 183 ? -14.305 3.379 20.968 1.00 98.44 183 ILE A CA 1
ATOM 1482 C C . ILE A 1 183 ? -13.406 3.360 19.734 1.00 98.44 183 ILE A C 1
ATOM 1484 O O . ILE A 1 183 ? -12.451 2.590 19.681 1.00 98.44 183 ILE A O 1
ATOM 1488 N N . LEU A 1 184 ? -13.698 4.229 18.769 1.00 98.56 184 LEU A N 1
ATOM 1489 C CA . LEU A 1 184 ? -12.935 4.420 17.539 1.00 98.56 184 LEU A CA 1
ATOM 1490 C C . LEU A 1 184 ? -12.163 5.739 17.600 1.00 98.56 184 LEU A C 1
ATOM 1492 O O . LEU A 1 184 ? -12.759 6.814 17.593 1.00 98.56 184 LEU A O 1
ATOM 1496 N N . MET A 1 185 ? -10.838 5.643 17.653 1.00 98.12 185 MET A N 1
ATOM 1497 C CA . MET A 1 185 ? -9.904 6.772 17.651 1.00 98.12 185 MET A CA 1
ATOM 1498 C C . MET A 1 185 ? -9.285 6.973 16.257 1.00 98.12 185 MET A C 1
ATOM 1500 O O . MET A 1 185 ? -8.990 5.983 15.590 1.00 98.12 185 MET A O 1
ATOM 1504 N N . PRO A 1 186 ? -9.025 8.208 15.802 1.00 97.00 186 PRO A N 1
ATOM 1505 C CA . PRO A 1 186 ? -8.297 8.419 14.555 1.00 97.00 186 PRO A CA 1
ATOM 1506 C C . PRO A 1 186 ? -6.829 8.022 14.705 1.00 97.00 186 PRO A C 1
ATOM 1508 O O . PRO A 1 186 ? -6.254 8.111 15.797 1.00 97.00 186 PRO A O 1
ATOM 1511 N N . GLN A 1 187 ? -6.207 7.630 13.591 1.00 94.25 187 GLN A N 1
ATOM 1512 C CA . GLN A 1 187 ? -4.755 7.482 13.511 1.00 94.25 187 GLN A CA 1
ATOM 1513 C C . GLN A 1 187 ? -4.032 8.757 13.973 1.00 94.25 187 GLN A C 1
ATOM 1515 O O . GLN A 1 187 ? -4.489 9.876 13.751 1.00 94.25 187 GLN A O 1
ATOM 1520 N N . THR A 1 188 ? -2.852 8.596 14.569 1.00 92.12 188 THR A N 1
ATOM 1521 C CA . THR A 1 188 ? -1.970 9.724 14.912 1.00 92.12 188 THR A CA 1
ATOM 1522 C C . THR A 1 188 ? -0.606 9.559 14.249 1.00 92.12 188 THR A C 1
ATOM 1524 O O . THR A 1 188 ? -0.241 8.464 13.833 1.00 92.12 188 THR A O 1
ATOM 1527 N N . ARG A 1 189 ? 0.200 10.626 14.192 1.00 88.94 189 ARG A N 1
ATOM 1528 C CA . ARG A 1 189 ? 1.583 10.522 13.683 1.00 88.94 189 ARG A CA 1
ATOM 1529 C C . ARG A 1 189 ? 2.465 9.594 14.527 1.00 88.94 189 ARG A C 1
ATOM 1531 O O . ARG A 1 189 ? 3.417 9.023 14.016 1.00 88.94 189 ARG A O 1
ATOM 1538 N N . MET A 1 190 ? 2.176 9.462 15.824 1.00 91.62 190 MET A N 1
ATOM 1539 C CA . MET A 1 190 ? 2.936 8.596 16.724 1.00 91.62 190 MET A CA 1
ATOM 1540 C C . MET A 1 190 ? 2.425 7.160 16.615 1.00 91.62 190 MET A C 1
ATOM 1542 O O . MET A 1 190 ? 1.287 6.884 16.995 1.00 91.62 190 MET A O 1
ATOM 1546 N N . LYS A 1 191 ? 3.298 6.252 16.177 1.00 93.44 191 LYS A N 1
ATOM 1547 C CA . LYS A 1 191 ? 3.063 4.806 16.169 1.00 93.44 191 LYS A CA 1
ATOM 1548 C C . LYS A 1 191 ? 4.086 4.105 17.062 1.00 93.44 191 LYS A C 1
ATOM 1550 O O . LYS A 1 191 ? 5.252 4.505 17.072 1.00 93.44 191 LYS A O 1
ATOM 1555 N N . PRO A 1 192 ? 3.691 3.067 17.811 1.00 95.38 192 PRO A N 1
ATOM 1556 C CA . PRO A 1 192 ? 2.327 2.549 17.980 1.00 95.38 192 PRO A CA 1
ATOM 1557 C C . PRO A 1 192 ? 1.398 3.536 18.712 1.00 95.38 192 PRO A C 1
ATOM 1559 O O . PRO A 1 192 ? 1.848 4.393 19.483 1.00 95.38 192 PRO A O 1
ATOM 1562 N N . PHE A 1 193 ? 0.094 3.443 18.451 1.00 94.38 193 PHE A N 1
ATOM 1563 C CA . PHE A 1 193 ? -0.872 4.465 18.854 1.00 94.38 193 PHE A CA 1
ATOM 1564 C C . PHE A 1 193 ? -1.093 4.562 20.360 1.00 94.38 193 PHE A C 1
ATOM 1566 O O . PHE A 1 193 ? -1.384 5.655 20.858 1.00 94.38 193 PHE A O 1
ATOM 1573 N N . HIS A 1 194 ? -0.880 3.486 21.117 1.00 94.69 194 HIS A N 1
ATOM 1574 C CA . HIS A 1 194 ? -0.962 3.533 22.576 1.00 94.69 194 HIS A CA 1
ATOM 1575 C C . HIS A 1 194 ? 0.088 4.470 23.214 1.00 94.69 194 HIS A C 1
ATOM 1577 O O . HIS A 1 194 ? -0.052 4.882 24.369 1.00 94.69 194 HIS A O 1
ATOM 1583 N N . LYS A 1 195 ? 1.141 4.862 22.478 1.00 94.94 195 LYS A N 1
ATOM 1584 C CA . LYS A 1 195 ? 2.140 5.845 22.941 1.00 94.94 195 LYS A CA 1
ATOM 1585 C C . LYS A 1 195 ? 1.712 7.295 22.695 1.00 94.94 195 LYS A C 1
ATOM 1587 O O . LYS A 1 195 ? 2.303 8.199 23.302 1.00 94.94 195 LYS A O 1
ATOM 1592 N N . SER A 1 196 ? 0.692 7.520 21.862 1.00 95.62 196 SER A N 1
ATOM 1593 C CA . SER A 1 196 ? 0.200 8.847 21.481 1.00 95.62 196 SER A CA 1
ATOM 1594 C C . SER A 1 196 ? -0.377 9.630 22.668 1.00 95.62 196 SER A C 1
ATOM 1596 O O . SER A 1 196 ? -0.917 9.070 23.627 1.00 95.62 196 SER A O 1
ATOM 1598 N N . ALA A 1 197 ? -0.277 10.961 22.607 1.00 94.25 197 ALA A N 1
ATOM 1599 C CA . ALA A 1 197 ? -0.862 11.840 23.621 1.00 94.25 197 ALA A CA 1
ATOM 1600 C C . ALA A 1 197 ? -2.398 11.740 23.651 1.00 94.25 197 ALA A C 1
ATOM 1602 O O . ALA A 1 197 ? -2.988 11.744 24.732 1.00 94.25 197 ALA A O 1
ATOM 1603 N N . ALA A 1 198 ? -3.028 11.586 22.481 1.00 93.31 198 ALA A N 1
ATOM 1604 C CA . ALA A 1 198 ? -4.472 11.418 22.346 1.00 93.31 198 ALA A CA 1
ATOM 1605 C C . ALA A 1 198 ? -4.966 10.171 23.095 1.00 93.31 198 ALA A C 1
ATOM 1607 O O . ALA A 1 198 ? -5.867 10.269 23.931 1.00 93.31 198 ALA A O 1
ATOM 1608 N N . TYR A 1 199 ? -4.317 9.020 22.888 1.00 95.56 199 TYR A N 1
ATOM 1609 C CA . TYR A 1 199 ? -4.664 7.800 23.614 1.00 95.56 199 TYR A CA 1
ATOM 1610 C C . TYR A 1 199 ? -4.373 7.913 25.115 1.00 95.56 199 TYR A C 1
ATOM 1612 O O . TYR A 1 199 ? -5.214 7.544 25.928 1.00 95.56 199 TYR A O 1
ATOM 1620 N N . LYS A 1 200 ? -3.230 8.489 25.515 1.00 95.81 200 LYS A N 1
ATOM 1621 C CA . LYS A 1 200 ? -2.914 8.713 26.941 1.00 95.81 200 LYS A CA 1
ATOM 1622 C C . LYS A 1 200 ? -3.952 9.597 27.641 1.00 95.81 200 LYS A C 1
ATOM 1624 O O . LYS A 1 200 ? -4.257 9.376 28.816 1.00 95.81 200 LYS A O 1
ATOM 1629 N N . ARG A 1 201 ? -4.509 10.592 26.937 1.00 95.38 201 ARG A N 1
ATOM 1630 C CA . ARG A 1 201 ? -5.621 11.420 27.432 1.00 95.38 201 ARG A CA 1
ATOM 1631 C C . ARG A 1 201 ? -6.874 10.567 27.624 1.00 95.38 201 ARG A C 1
ATOM 1633 O O . ARG A 1 201 ? -7.423 10.576 28.722 1.00 95.38 201 ARG A O 1
ATOM 1640 N N . LEU A 1 202 ? -7.263 9.777 26.620 1.00 96.00 202 LEU A N 1
ATOM 1641 C CA . LEU A 1 202 ? -8.389 8.837 26.703 1.00 96.00 202 LEU A CA 1
ATOM 1642 C C . LEU A 1 202 ? -8.239 7.850 27.863 1.00 96.00 202 LEU A C 1
ATOM 1644 O O . LEU A 1 202 ? -9.128 7.759 28.709 1.00 96.00 202 LEU A O 1
ATOM 1648 N N . SER A 1 203 ? -7.102 7.164 27.958 1.00 96.06 203 SER A N 1
ATOM 1649 C CA . SER A 1 203 ? -6.861 6.158 28.991 1.00 96.06 203 SER A CA 1
ATOM 1650 C C . SER A 1 203 ? -6.920 6.760 30.395 1.00 96.06 203 SER A C 1
ATOM 1652 O O . SER A 1 203 ? -7.463 6.149 31.314 1.00 96.06 203 SER A O 1
ATOM 1654 N N . LYS A 1 204 ? -6.386 7.977 30.579 1.00 96.31 204 LYS A N 1
ATOM 1655 C CA . LYS A 1 204 ? -6.445 8.698 31.857 1.00 96.31 204 LYS A CA 1
ATOM 1656 C C . LYS A 1 204 ? -7.880 9.085 32.214 1.00 96.31 204 LYS A C 1
ATOM 1658 O O . LYS A 1 204 ? -8.256 8.956 33.376 1.00 96.31 204 LYS A O 1
ATOM 1663 N N . THR A 1 205 ? -8.668 9.547 31.245 1.00 95.25 205 THR A N 1
ATOM 1664 C CA . THR A 1 205 ? -10.080 9.895 31.453 1.00 95.25 205 THR A CA 1
ATOM 1665 C C . THR A 1 205 ? -10.900 8.667 31.833 1.00 95.25 205 THR A C 1
ATOM 1667 O O . THR A 1 205 ? -11.612 8.711 32.833 1.00 95.25 205 THR A O 1
ATOM 1670 N N . LEU A 1 206 ? -10.743 7.554 31.111 1.00 94.94 206 LEU A N 1
ATOM 1671 C CA . LEU A 1 206 ? -11.446 6.301 31.393 1.00 94.94 206 LEU A CA 1
ATOM 1672 C C . LEU A 1 206 ? -11.149 5.783 32.808 1.00 94.94 206 LEU A C 1
ATOM 1674 O O . LEU A 1 206 ? -12.080 5.561 33.575 1.00 94.94 206 LEU A O 1
ATOM 1678 N N . ARG A 1 207 ? -9.869 5.702 33.202 1.00 94.50 207 ARG A N 1
ATOM 1679 C CA . ARG A 1 207 ? -9.458 5.234 34.545 1.00 94.50 207 ARG A CA 1
ATOM 1680 C C . ARG A 1 207 ? -9.938 6.117 35.698 1.00 94.50 207 ARG A C 1
ATOM 1682 O O . ARG A 1 207 ? -10.091 5.638 36.811 1.00 94.50 207 ARG A O 1
ATOM 1689 N N . LYS A 1 208 ? -10.132 7.417 35.462 1.00 94.00 208 LYS A N 1
ATOM 1690 C CA . LYS A 1 208 ? -10.700 8.335 36.467 1.00 94.00 208 LYS A CA 1
ATOM 1691 C C . LYS A 1 208 ? -12.218 8.217 36.590 1.00 94.00 208 LYS A C 1
ATOM 1693 O O . LYS A 1 208 ? -12.787 8.627 37.595 1.00 94.00 208 LYS A O 1
ATOM 1698 N N . THR A 1 209 ? -12.862 7.761 35.526 1.00 92.00 209 THR A N 1
ATOM 1699 C CA . THR A 1 209 ? -14.310 7.836 35.331 1.00 92.00 209 THR A CA 1
ATOM 1700 C C . THR A 1 209 ? -14.997 6.527 35.706 1.00 92.00 209 THR A C 1
ATOM 1702 O O . THR A 1 209 ? -16.140 6.565 36.154 1.00 92.00 209 THR A O 1
ATOM 1705 N N . LEU A 1 210 ? -14.308 5.400 35.528 1.00 92.88 210 LEU A N 1
ATOM 1706 C CA . LEU A 1 210 ? -14.851 4.046 35.579 1.00 92.88 210 LEU A CA 1
ATOM 1707 C C . LEU A 1 210 ? -14.020 3.145 36.499 1.00 92.88 210 LEU A C 1
ATOM 1709 O O . LEU A 1 210 ? -12.815 3.357 36.639 1.00 92.88 210 LEU A O 1
ATOM 1713 N N . GLY A 1 211 ? -14.659 2.128 37.081 1.00 91.31 211 GLY A N 1
ATOM 1714 C CA . GLY A 1 211 ? -13.978 1.040 37.776 1.00 91.31 211 GLY A CA 1
ATOM 1715 C C . GLY A 1 211 ? -13.439 -0.022 36.811 1.00 91.31 211 GLY A C 1
ATOM 1716 O O . GLY A 1 211 ? -13.682 0.014 35.604 1.00 91.31 211 GLY A O 1
ATOM 1717 N N . GLU A 1 212 ? -12.695 -0.991 37.347 1.00 88.81 212 GLU A N 1
ATOM 1718 C CA . GLU A 1 212 ? -12.066 -2.067 36.561 1.00 88.81 212 GLU A CA 1
ATOM 1719 C C . GLU A 1 212 ? -13.088 -2.940 35.810 1.00 88.81 212 GLU A C 1
ATOM 1721 O O . GLU A 1 212 ? -12.847 -3.365 34.678 1.00 88.81 212 GLU A O 1
ATOM 1726 N N . GLU A 1 213 ? -14.260 -3.186 36.404 1.00 88.31 213 GLU A N 1
ATOM 1727 C CA . GLU A 1 213 ? -15.306 -3.982 35.761 1.00 88.31 213 GLU A CA 1
ATOM 1728 C C . GLU A 1 213 ? -15.890 -3.258 34.542 1.00 88.31 213 GLU A C 1
ATOM 1730 O O . GLU A 1 213 ? -16.047 -3.861 33.478 1.00 88.31 213 GLU A O 1
ATOM 1735 N N . GLU A 1 214 ? -16.170 -1.959 34.652 1.00 91.94 214 GLU A N 1
ATOM 1736 C CA . GLU A 1 214 ? -16.664 -1.152 33.539 1.00 91.94 214 GLU A CA 1
ATOM 1737 C C . GLU A 1 214 ? -15.600 -0.947 32.459 1.00 91.94 214 GLU A C 1
ATOM 1739 O O . GLU A 1 214 ? -15.928 -0.987 31.274 1.00 91.94 214 GLU A O 1
ATOM 1744 N N . LEU A 1 215 ? -14.329 -0.788 32.841 1.00 91.94 215 LEU A N 1
ATOM 1745 C CA . LEU A 1 215 ? -13.216 -0.707 31.891 1.00 91.94 215 LEU A CA 1
ATOM 1746 C C . LEU A 1 215 ? -13.118 -1.965 31.024 1.00 91.94 215 LEU A C 1
ATOM 1748 O O . LEU A 1 215 ? -12.863 -1.854 29.827 1.00 91.94 215 LEU A O 1
ATOM 1752 N N . SER A 1 216 ? -13.401 -3.146 31.584 1.00 91.94 216 SER A N 1
ATOM 1753 C CA . SER A 1 216 ? -13.418 -4.400 30.817 1.00 91.94 216 SER A CA 1
ATOM 1754 C C . SER A 1 216 ? -14.514 -4.464 29.741 1.00 91.94 216 SER A C 1
ATOM 1756 O O . SER A 1 216 ? -14.440 -5.302 28.842 1.00 91.94 216 SER A O 1
ATOM 1758 N N . LYS A 1 217 ? -15.511 -3.566 29.797 1.00 94.56 217 LYS A N 1
ATOM 1759 C CA . LYS A 1 217 ? -16.575 -3.440 28.787 1.00 94.56 217 LYS A CA 1
ATOM 1760 C C . LYS A 1 217 ? -16.195 -2.542 27.612 1.00 94.56 217 LYS A C 1
ATOM 1762 O O . LYS A 1 217 ? -16.992 -2.400 26.682 1.00 94.56 217 LYS A O 1
ATOM 1767 N N . ILE A 1 218 ? -15.018 -1.925 27.647 1.00 96.06 218 ILE A N 1
ATOM 1768 C CA . ILE A 1 218 ? -14.559 -0.991 26.624 1.00 96.06 218 ILE A CA 1
ATOM 1769 C C . ILE A 1 218 ? -13.533 -1.675 25.735 1.00 96.06 218 ILE A C 1
ATOM 1771 O O . ILE A 1 218 ? -12.527 -2.195 26.209 1.00 96.06 218 ILE A O 1
ATOM 1775 N N . HIS A 1 219 ? -13.761 -1.598 24.430 1.00 97.50 219 HIS A N 1
ATOM 1776 C CA . HIS A 1 219 ? -12.784 -1.970 23.425 1.00 97.50 219 HIS A CA 1
ATOM 1777 C C . HIS A 1 219 ? -12.344 -0.733 22.652 1.00 97.50 219 HIS A C 1
ATOM 1779 O O . HIS A 1 219 ? -13.169 -0.039 22.059 1.00 97.50 219 HIS A O 1
ATOM 1785 N N . VAL A 1 220 ? -11.043 -0.450 22.672 1.00 98.12 220 VAL A N 1
ATOM 1786 C CA . VAL A 1 220 ? -10.464 0.684 21.949 1.00 98.12 220 VAL A CA 1
ATOM 1787 C C . VAL A 1 220 ? -9.847 0.181 20.652 1.00 98.12 220 VAL A C 1
ATOM 1789 O O . VAL A 1 220 ? -8.982 -0.692 20.657 1.00 98.12 220 VAL A O 1
ATOM 1792 N N . CYS A 1 221 ? -10.268 0.765 19.540 1.00 98.38 221 CYS A N 1
ATOM 1793 C CA . CYS A 1 221 ? -9.662 0.558 18.236 1.00 98.38 221 CYS A CA 1
ATOM 1794 C C . CYS A 1 221 ? -9.337 1.907 17.593 1.00 98.38 221 CYS A C 1
ATOM 1796 O O . CYS A 1 221 ? -9.931 2.937 17.915 1.00 98.38 221 CYS A O 1
ATOM 1798 N N . PHE A 1 222 ? -8.414 1.883 16.645 1.00 98.38 222 PHE A N 1
ATOM 1799 C CA . PHE A 1 222 ? -8.093 3.002 15.779 1.00 98.38 222 PHE A CA 1
ATOM 1800 C C . PHE A 1 222 ? -8.695 2.785 14.394 1.00 98.38 222 PHE A C 1
ATOM 1802 O O . PHE A 1 222 ? -8.879 1.643 13.978 1.00 98.38 222 PHE A O 1
ATOM 1809 N N . TYR A 1 223 ? -9.001 3.860 13.677 1.00 98.19 223 TYR A N 1
ATOM 1810 C CA . TYR A 1 223 ? -9.221 3.815 12.236 1.00 98.19 223 TYR A CA 1
ATOM 1811 C C . TYR A 1 223 ? -8.053 4.506 11.531 1.00 98.19 223 TYR A C 1
ATOM 1813 O O . TYR A 1 223 ? -7.690 5.642 11.844 1.00 98.19 223 TYR A O 1
ATOM 1821 N N . GLU A 1 224 ? -7.421 3.769 10.624 1.00 96.44 224 GLU A N 1
ATOM 1822 C CA . GLU A 1 224 ? -6.138 4.109 10.024 1.00 96.44 224 GLU A CA 1
ATOM 1823 C C . GLU A 1 224 ? -6.103 3.752 8.536 1.00 96.44 224 GLU A C 1
ATOM 1825 O O . GLU A 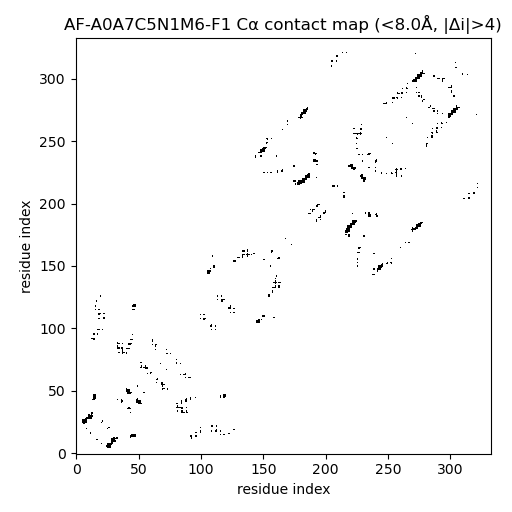1 224 ? -6.598 2.713 8.107 1.00 96.44 224 GLU A O 1
ATOM 1830 N N . ALA A 1 225 ? -5.461 4.598 7.738 1.00 96.88 225 ALA A N 1
ATOM 1831 C CA . ALA A 1 225 ? -5.097 4.297 6.370 1.00 96.88 225 ALA A CA 1
ATOM 1832 C C . ALA A 1 225 ? -3.749 3.559 6.352 1.00 96.88 225 ALA A C 1
ATOM 1834 O O . ALA A 1 225 ? -2.842 3.936 7.082 1.00 96.88 225 ALA A O 1
ATOM 1835 N N . PRO A 1 226 ? -3.564 2.540 5.503 1.00 96.75 226 PRO A N 1
ATOM 1836 C CA . PRO A 1 226 ? -4.565 1.906 4.642 1.00 96.75 226 PRO A CA 1
ATOM 1837 C C . PRO A 1 226 ? -5.359 0.779 5.331 1.00 96.75 226 PRO A C 1
ATOM 1839 O O . PRO A 1 226 ? -6.154 0.119 4.672 1.00 96.75 226 PRO A O 1
ATOM 1842 N N . PHE A 1 227 ? -5.117 0.477 6.610 1.00 97.56 227 PHE A N 1
ATOM 1843 C CA . PHE A 1 227 ? -5.540 -0.788 7.229 1.00 97.56 227 PHE A CA 1
ATOM 1844 C C . PHE A 1 227 ? -7.021 -0.869 7.632 1.00 97.56 227 PHE A C 1
ATOM 1846 O O . PHE A 1 227 ? -7.545 -1.962 7.835 1.00 97.56 227 PHE A O 1
ATOM 1853 N N . GLY A 1 228 ? -7.737 0.246 7.709 1.00 97.62 228 GLY A N 1
ATOM 1854 C CA . GLY A 1 228 ? -9.085 0.274 8.257 1.00 97.62 228 GLY A CA 1
ATOM 1855 C C . GLY A 1 228 ? -9.047 0.272 9.781 1.00 97.62 228 GLY A C 1
ATOM 1856 O O . GLY A 1 228 ? -8.415 1.132 10.384 1.00 97.62 228 GLY A O 1
ATOM 1857 N N . VAL A 1 229 ? -9.734 -0.677 10.417 1.00 98.19 229 VAL A N 1
ATOM 1858 C CA . VAL A 1 229 ? -9.769 -0.764 11.884 1.00 98.19 229 VAL A CA 1
ATOM 1859 C C . VAL A 1 229 ? -8.527 -1.477 12.416 1.00 98.19 229 VAL A C 1
ATOM 1861 O O . VAL A 1 229 ? -8.185 -2.567 11.961 1.00 98.19 229 VAL A O 1
ATOM 1864 N N . VAL A 1 230 ? -7.882 -0.890 13.418 1.00 98.06 230 VAL A N 1
ATOM 1865 C CA . VAL A 1 230 ? -6.729 -1.444 14.131 1.00 98.06 230 VAL A CA 1
ATOM 1866 C C . VAL A 1 230 ? -7.058 -1.525 15.623 1.00 98.06 230 VAL A C 1
ATOM 1868 O O . VAL A 1 230 ? -7.052 -0.500 16.307 1.00 98.06 230 VAL A O 1
ATOM 1871 N N . PRO A 1 231 ? -7.382 -2.715 16.155 1.00 97.50 231 PRO A N 1
ATOM 1872 C CA . PRO A 1 231 ? -7.515 -2.917 17.594 1.00 97.50 231 PRO A CA 1
ATOM 1873 C C . PRO A 1 231 ? -6.228 -2.550 18.333 1.00 97.50 231 PRO A C 1
ATOM 1875 O O . PRO A 1 231 ? -5.131 -2.795 17.825 1.00 97.50 231 PRO A O 1
ATOM 1878 N N . LEU A 1 232 ? -6.359 -1.987 19.534 1.00 96.81 232 LEU A N 1
ATOM 1879 C CA . LEU A 1 232 ? -5.222 -1.606 20.375 1.00 96.81 232 LEU A CA 1
ATOM 1880 C C . LEU A 1 232 ? -4.279 -2.793 20.637 1.00 96.81 232 LEU A C 1
ATOM 1882 O O . LEU A 1 232 ? -3.068 -2.623 20.687 1.00 96.81 232 LEU A O 1
ATOM 1886 N N . GLU A 1 233 ? -4.827 -4.001 20.748 1.00 96.31 233 GLU A N 1
ATOM 1887 C CA . GLU A 1 233 ? -4.110 -5.259 20.970 1.00 96.31 233 GLU A CA 1
ATOM 1888 C C . GLU A 1 233 ? -3.161 -5.625 19.819 1.00 96.31 233 GLU A C 1
ATOM 1890 O O . GLU A 1 233 ? -2.269 -6.455 19.994 1.00 96.31 233 GLU A O 1
ATOM 1895 N N . LEU A 1 234 ? -3.365 -5.037 18.637 1.00 96.31 234 LEU A N 1
ATOM 1896 C CA . LEU A 1 234 ? -2.583 -5.301 17.434 1.00 96.31 234 LEU A CA 1
ATOM 1897 C C . LEU A 1 234 ? -1.682 -4.125 17.036 1.00 96.31 234 LEU A C 1
ATOM 1899 O O . LEU A 1 234 ? -0.958 -4.245 16.053 1.00 96.31 234 LEU A O 1
ATOM 1903 N N . ASP A 1 235 ? -1.689 -3.003 17.760 1.00 95.12 235 ASP A N 1
ATOM 1904 C CA . ASP A 1 235 ? -1.085 -1.755 17.275 1.00 95.12 235 ASP A CA 1
ATOM 1905 C C . ASP A 1 235 ? 0.451 -1.788 17.131 1.00 95.12 235 ASP A C 1
ATOM 1907 O O . ASP A 1 235 ? 1.001 -0.980 16.386 1.00 95.12 235 ASP A O 1
ATOM 1911 N N . GLU A 1 236 ? 1.140 -2.738 17.777 1.00 95.50 236 GLU A N 1
ATOM 1912 C CA . GLU A 1 236 ? 2.584 -2.991 17.611 1.00 95.50 236 GLU A CA 1
ATOM 1913 C C . GLU A 1 236 ? 2.916 -4.073 16.562 1.00 95.50 236 GLU A C 1
ATOM 1915 O O . GLU A 1 236 ? 4.088 -4.317 16.248 1.00 95.50 236 GLU A O 1
ATOM 1920 N N . VAL A 1 237 ? 1.905 -4.763 16.024 1.00 95.31 237 VAL A N 1
ATOM 1921 C CA . VAL A 1 237 ? 2.094 -5.908 15.126 1.00 95.31 237 VAL A CA 1
ATOM 1922 C C . VAL A 1 237 ? 2.425 -5.429 13.720 1.00 95.31 237 VAL A C 1
ATOM 1924 O O . VAL A 1 237 ? 1.765 -4.550 13.175 1.00 95.31 237 VAL A O 1
ATOM 1927 N N . TYR A 1 238 ? 3.413 -6.055 13.080 1.00 95.50 238 TYR A N 1
ATOM 1928 C CA . TYR A 1 238 ? 3.772 -5.720 11.705 1.00 95.50 238 TYR A CA 1
ATOM 1929 C C . TYR A 1 238 ? 2.607 -5.920 10.718 1.00 95.50 238 TYR A C 1
ATOM 1931 O O . TYR A 1 238 ? 2.003 -6.999 10.719 1.00 95.50 238 TYR A O 1
ATOM 1939 N N . PRO A 1 239 ? 2.344 -4.955 9.808 1.00 95.44 239 PRO A N 1
ATOM 1940 C CA . PRO A 1 239 ? 3.040 -3.666 9.604 1.00 95.44 239 PRO A CA 1
ATOM 1941 C C . PRO A 1 239 ? 2.371 -2.445 10.272 1.00 95.44 239 PRO A C 1
ATOM 1943 O O . PRO A 1 239 ? 2.687 -1.308 9.919 1.00 95.44 239 PRO A O 1
ATOM 1946 N N . LEU A 1 240 ? 1.440 -2.644 11.204 1.00 95.88 240 LEU A N 1
ATOM 1947 C CA . LEU A 1 240 ? 0.556 -1.607 11.752 1.00 95.88 240 LEU A CA 1
ATOM 1948 C C . LEU A 1 240 ? 1.326 -0.470 12.440 1.00 95.88 240 LEU A C 1
ATOM 1950 O O . LEU A 1 240 ? 0.990 0.692 12.249 1.00 95.88 240 LEU A O 1
ATOM 1954 N N . SER A 1 241 ? 2.448 -0.752 13.106 1.00 94.44 241 SER A N 1
ATOM 1955 C CA . SER A 1 241 ? 3.351 0.300 13.607 1.00 94.44 241 SER A CA 1
ATOM 1956 C C . SER A 1 241 ? 4.563 0.593 12.720 1.00 94.44 241 SER A C 1
ATOM 1958 O O . SER A 1 241 ? 5.284 1.550 12.990 1.00 94.44 241 SER A O 1
ATOM 1960 N N . GLN A 1 242 ? 4.832 -0.208 11.682 1.00 95.38 242 GLN A N 1
ATOM 1961 C CA . GLN A 1 242 ? 6.008 -0.064 10.809 1.00 95.38 242 GLN A CA 1
ATOM 1962 C C . GLN A 1 242 ? 5.614 0.367 9.397 1.00 95.38 242 GLN A C 1
ATOM 1964 O O . GLN A 1 242 ? 5.951 -0.293 8.410 1.00 95.38 242 GLN A O 1
ATOM 1969 N N . HIS A 1 243 ? 4.905 1.486 9.286 1.00 95.75 243 HIS A N 1
ATOM 1970 C CA . HIS A 1 243 ? 4.576 2.051 7.988 1.00 95.75 243 HIS A CA 1
ATOM 1971 C C . HIS A 1 243 ? 4.406 3.571 8.032 1.00 95.75 243 HIS A C 1
ATOM 1973 O O . HIS A 1 243 ? 4.036 4.142 9.058 1.00 95.75 243 HIS A O 1
ATOM 1979 N N . GLU A 1 244 ? 4.626 4.195 6.878 1.00 95.69 244 GLU A N 1
ATOM 1980 C CA . GLU A 1 244 ? 4.373 5.615 6.635 1.00 95.69 244 GLU A CA 1
ATOM 1981 C C . GLU A 1 244 ? 3.321 5.775 5.541 1.00 95.69 244 GLU A C 1
ATOM 1983 O O . GLU A 1 244 ? 3.262 4.984 4.591 1.00 95.69 244 GLU A O 1
ATOM 1988 N N . VAL A 1 245 ? 2.498 6.812 5.677 1.00 95.38 245 VAL A N 1
ATOM 1989 C CA . VAL A 1 245 ? 1.406 7.122 4.751 1.00 95.38 245 VAL A CA 1
ATOM 1990 C C . VAL A 1 245 ? 1.522 8.572 4.321 1.00 95.38 245 VAL A C 1
ATOM 1992 O O . VAL A 1 245 ? 1.810 9.450 5.132 1.00 95.38 245 VAL A O 1
ATOM 1995 N N . THR A 1 246 ? 1.288 8.826 3.039 1.00 94.31 246 THR A N 1
ATOM 1996 C CA . THR A 1 246 ? 1.197 10.194 2.523 1.00 94.31 246 THR A CA 1
ATOM 1997 C C . THR A 1 246 ? -0.098 10.860 2.993 1.00 94.31 246 THR A C 1
ATOM 1999 O O . THR A 1 246 ? -1.173 10.277 2.883 1.00 94.31 246 THR A O 1
ATOM 2002 N N . LEU A 1 247 ? 0.015 12.085 3.512 1.00 92.56 247 LEU A N 1
ATOM 2003 C CA . LEU A 1 247 ? -1.110 12.956 3.851 1.00 92.56 247 LEU A CA 1
ATOM 2004 C C . LEU A 1 247 ? -1.072 14.212 2.959 1.00 92.56 247 LEU A C 1
ATOM 2006 O O . LEU A 1 247 ? 0.029 14.684 2.658 1.00 92.56 247 LEU A O 1
ATOM 2010 N N . PRO A 1 248 ? -2.226 14.790 2.573 1.00 94.69 248 PRO A N 1
ATOM 2011 C CA . PRO A 1 248 ? -3.590 14.325 2.857 1.00 94.69 248 PRO A CA 1
ATOM 2012 C C . PRO A 1 248 ? -3.937 13.022 2.117 1.00 94.69 248 PRO A C 1
ATOM 2014 O O . PRO A 1 248 ? -3.309 12.682 1.116 1.00 94.69 248 PRO A O 1
ATOM 2017 N N . LEU A 1 249 ? -4.920 12.283 2.636 1.00 96.00 249 LEU A N 1
ATOM 2018 C CA . LEU A 1 249 ? -5.372 11.021 2.048 1.00 96.00 249 LEU A CA 1
ATOM 2019 C C . LEU A 1 249 ? -6.180 11.269 0.768 1.00 96.00 249 LEU A C 1
ATOM 2021 O O . LEU A 1 249 ? -6.958 12.220 0.687 1.00 96.00 249 LEU A O 1
ATOM 2025 N N . ASP A 1 250 ? -6.037 10.383 -0.218 1.00 96.50 250 ASP A N 1
ATOM 2026 C CA . ASP A 1 250 ? -6.927 10.371 -1.378 1.00 96.50 250 ASP A CA 1
ATOM 2027 C C . ASP A 1 250 ? -8.325 9.843 -1.013 1.00 96.50 250 ASP A C 1
ATOM 2029 O O . ASP A 1 250 ? -8.502 9.087 -0.049 1.00 96.50 250 ASP A O 1
ATOM 2033 N N . VAL A 1 251 ? -9.328 10.251 -1.794 1.00 96.88 251 VAL A N 1
ATOM 2034 C CA . VAL A 1 251 ? -10.744 9.963 -1.524 1.00 96.88 251 VAL A CA 1
ATOM 2035 C C . VAL A 1 251 ? -10.996 8.459 -1.477 1.00 96.88 251 VAL A C 1
ATOM 2037 O O . VAL A 1 251 ? -11.686 7.980 -0.580 1.00 96.88 251 VAL A O 1
ATOM 2040 N N . GLU A 1 252 ? -10.401 7.698 -2.391 1.00 97.38 252 GLU A N 1
ATOM 2041 C CA . GLU A 1 252 ? -10.576 6.252 -2.464 1.00 97.38 252 GLU A CA 1
ATOM 2042 C C . GLU A 1 252 ? -10.010 5.537 -1.226 1.00 97.38 252 GLU A C 1
ATOM 2044 O O . GLU A 1 252 ? -10.603 4.563 -0.753 1.00 97.38 252 GLU A O 1
ATOM 2049 N N . THR A 1 253 ? -8.901 6.027 -0.661 1.00 98.00 253 THR A N 1
ATOM 2050 C CA . THR A 1 253 ? -8.348 5.526 0.609 1.00 98.00 253 THR A CA 1
ATOM 2051 C C . THR A 1 253 ? -9.273 5.827 1.790 1.00 98.00 253 THR A C 1
ATOM 2053 O O . THR A 1 253 ? -9.549 4.935 2.598 1.00 98.00 253 THR A O 1
ATOM 2056 N N . VAL A 1 254 ? -9.802 7.051 1.878 1.00 98.12 254 VAL A N 1
ATOM 2057 C CA . VAL A 1 254 ? -10.765 7.439 2.924 1.00 98.12 254 VAL A CA 1
ATOM 2058 C C . VAL A 1 254 ? -12.033 6.582 2.845 1.00 98.12 254 VAL A C 1
ATOM 2060 O O . VAL A 1 254 ? -12.483 6.036 3.855 1.00 98.12 254 VAL A O 1
ATOM 2063 N N . GLU A 1 255 ? -12.588 6.402 1.646 1.00 98.19 255 GLU A N 1
ATOM 2064 C CA . GLU A 1 255 ? -13.773 5.569 1.421 1.00 98.19 255 GLU A CA 1
ATOM 2065 C C . GLU A 1 255 ? -13.520 4.101 1.764 1.00 98.19 255 GLU A C 1
ATOM 2067 O O . GLU A 1 255 ? -14.357 3.462 2.406 1.00 98.19 255 GLU A O 1
ATOM 2072 N N . TYR A 1 256 ? -12.350 3.567 1.406 1.00 98.31 256 TYR A N 1
ATOM 2073 C CA . TYR A 1 256 ? -11.970 2.205 1.764 1.00 98.31 256 TYR A CA 1
ATOM 2074 C C . TYR A 1 256 ? -11.980 1.987 3.281 1.00 98.31 256 TYR A C 1
ATOM 2076 O O . TYR A 1 256 ? -12.554 1.000 3.755 1.00 98.31 256 TYR A O 1
ATOM 2084 N N . VAL A 1 257 ? -11.379 2.904 4.045 1.00 98.44 257 VAL A N 1
ATOM 2085 C CA . VAL A 1 257 ? -11.336 2.822 5.511 1.00 98.44 257 VAL A CA 1
ATOM 2086 C C . VAL A 1 257 ? -12.731 2.969 6.106 1.00 98.44 257 VAL A C 1
ATOM 2088 O O . VAL A 1 257 ? -13.094 2.168 6.965 1.00 98.44 257 VAL A O 1
ATOM 2091 N N . ALA A 1 258 ? -13.545 3.907 5.616 1.00 98.56 258 ALA A N 1
ATOM 2092 C CA . ALA A 1 258 ? -14.932 4.061 6.054 1.00 98.56 258 ALA A CA 1
ATOM 2093 C C . ALA A 1 258 ? -15.740 2.760 5.864 1.00 98.56 258 ALA A C 1
ATOM 2095 O O . ALA A 1 258 ? -16.464 2.336 6.768 1.00 98.56 258 ALA A O 1
ATOM 2096 N N . VAL A 1 259 ? -15.546 2.063 4.737 1.00 98.31 259 VAL A N 1
ATOM 2097 C CA . VAL A 1 259 ? -16.141 0.739 4.492 1.00 98.31 259 VAL A CA 1
ATOM 2098 C C . VAL A 1 259 ? -15.602 -0.317 5.463 1.00 98.31 259 VAL A C 1
ATOM 2100 O O . VAL A 1 259 ? -16.386 -1.110 5.984 1.00 98.31 259 VAL A O 1
ATOM 2103 N N . GLN A 1 260 ? -14.295 -0.344 5.752 1.00 98.25 260 GLN A N 1
ATOM 2104 C CA . GLN A 1 260 ? -13.746 -1.293 6.732 1.00 98.25 260 GLN A CA 1
ATOM 2105 C C . GLN A 1 260 ? -14.295 -1.044 8.143 1.00 98.25 260 GLN A C 1
ATOM 2107 O O . GLN A 1 260 ? -14.614 -2.000 8.847 1.00 98.25 260 GLN A O 1
ATOM 2112 N N . VAL A 1 261 ? -14.462 0.221 8.538 1.00 98.44 261 VAL A N 1
ATOM 2113 C CA . VAL A 1 261 ? -15.071 0.608 9.818 1.00 98.44 261 VAL A CA 1
ATOM 2114 C C . VAL A 1 261 ? -16.523 0.130 9.897 1.00 98.44 261 VAL A C 1
ATOM 2116 O O . VAL A 1 261 ? -16.895 -0.530 10.870 1.00 98.44 261 VAL A O 1
ATOM 2119 N N . ALA A 1 262 ? -17.326 0.377 8.858 1.00 98.19 262 ALA A N 1
ATOM 2120 C CA . ALA A 1 262 ? -18.706 -0.107 8.780 1.00 98.19 262 ALA A CA 1
ATOM 2121 C C . ALA A 1 262 ? -18.791 -1.642 8.873 1.00 98.19 262 ALA A C 1
ATOM 2123 O O . ALA A 1 262 ? -19.579 -2.183 9.655 1.00 98.19 262 ALA A O 1
ATOM 2124 N N . ASN A 1 263 ? -17.940 -2.358 8.133 1.00 97.38 263 ASN A N 1
ATOM 2125 C CA . ASN A 1 263 ? -17.883 -3.821 8.174 1.00 97.38 263 ASN A CA 1
ATOM 2126 C C . ASN A 1 263 ? -17.522 -4.333 9.573 1.00 97.38 263 ASN A C 1
ATOM 2128 O O . ASN A 1 263 ? -18.155 -5.262 10.075 1.00 97.38 263 ASN A O 1
ATOM 2132 N N . TYR A 1 264 ? -16.548 -3.701 10.227 1.00 97.38 264 TYR A N 1
ATOM 2133 C CA . TYR A 1 264 ? -16.111 -4.084 11.563 1.00 97.38 264 TYR A CA 1
ATOM 2134 C C . TYR A 1 264 ? -17.220 -3.915 12.613 1.00 97.38 264 TYR A C 1
ATOM 2136 O O . TYR A 1 264 ? -17.482 -4.835 13.387 1.00 97.38 264 TYR A O 1
ATOM 2144 N N . ILE A 1 265 ? -17.932 -2.782 12.603 1.00 96.69 265 ILE A N 1
ATOM 2145 C CA . ILE A 1 265 ? -19.098 -2.554 13.476 1.00 96.69 265 ILE A CA 1
ATOM 2146 C C . ILE A 1 265 ? -20.204 -3.582 13.175 1.00 96.69 265 ILE A C 1
ATOM 2148 O O . ILE A 1 265 ? -20.854 -4.114 14.083 1.00 96.69 265 ILE A O 1
ATOM 2152 N N . SER A 1 266 ? -20.408 -3.903 11.896 1.00 94.94 266 SER A N 1
ATOM 2153 C CA . SER A 1 266 ? -21.459 -4.823 11.456 1.00 94.94 266 SER A CA 1
ATOM 2154 C C . SER A 1 266 ? -21.237 -6.263 11.911 1.00 94.94 266 SER A C 1
ATOM 2156 O O . SER A 1 266 ? -22.191 -6.935 12.297 1.00 94.94 266 SER A O 1
ATOM 2158 N N . GLN A 1 267 ? -19.990 -6.725 11.932 1.00 91.69 267 GLN A N 1
ATOM 2159 C CA . GLN A 1 267 ? -19.634 -8.113 12.244 1.00 91.69 267 GLN A CA 1
ATOM 2160 C C . GLN A 1 267 ? -19.497 -8.406 13.746 1.00 91.69 267 GLN A C 1
ATOM 2162 O O . GLN A 1 267 ? -19.312 -9.559 14.133 1.00 91.69 267 GLN A O 1
ATOM 2167 N N . ARG A 1 268 ? -19.562 -7.383 14.606 1.00 90.31 268 ARG A N 1
ATOM 2168 C CA . ARG A 1 268 ? -19.353 -7.515 16.056 1.00 90.31 268 ARG A CA 1
ATOM 2169 C C . ARG A 1 268 ? -20.609 -7.154 16.851 1.00 90.31 268 ARG A C 1
ATOM 2171 O O . ARG A 1 268 ? -21.516 -6.487 16.351 1.00 90.31 268 ARG A O 1
ATOM 2178 N N . ASN A 1 269 ? -20.651 -7.590 18.107 1.00 90.56 269 ASN A N 1
ATOM 2179 C CA . ASN A 1 269 ? -21.822 -7.482 18.984 1.00 90.56 269 ASN A CA 1
ATOM 2180 C C . ASN A 1 269 ? -21.696 -6.342 20.005 1.00 90.56 269 ASN A C 1
ATOM 2182 O O . ASN A 1 269 ? -22.027 -6.514 21.174 1.00 90.56 269 ASN A O 1
ATOM 2186 N N . TYR A 1 270 ? -21.212 -5.177 19.571 1.00 94.94 270 TYR A N 1
ATOM 2187 C CA . TYR A 1 270 ? -21.228 -3.977 20.412 1.00 94.94 270 TYR A CA 1
ATOM 2188 C C . TYR A 1 270 ? -22.652 -3.440 20.549 1.00 94.94 270 TYR A C 1
ATOM 2190 O O . TYR A 1 270 ? -23.441 -3.542 19.614 1.00 94.94 270 TYR A O 1
ATOM 2198 N N . ARG A 1 271 ? -22.963 -2.831 21.695 1.00 95.44 271 ARG A N 1
ATOM 2199 C CA . ARG A 1 271 ? -24.221 -2.101 21.937 1.00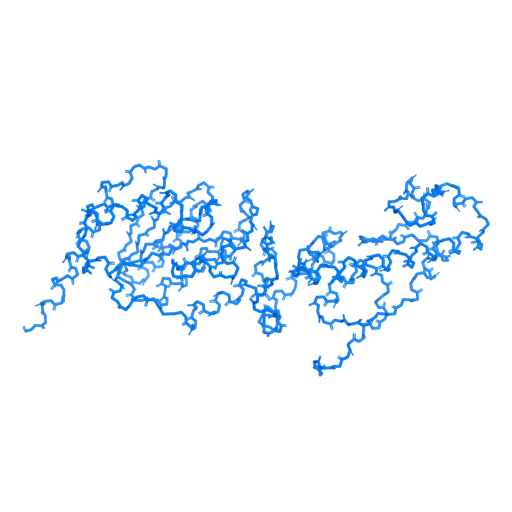 95.44 271 ARG A CA 1
ATOM 2200 C C . ARG A 1 271 ? -24.073 -0.608 21.676 1.00 95.44 271 ARG A C 1
ATOM 2202 O O . ARG A 1 271 ? -25.018 0.041 21.232 1.00 95.44 271 ARG A O 1
ATOM 2209 N N . THR A 1 272 ? -22.876 -0.091 21.940 1.00 97.56 272 THR A N 1
ATOM 2210 C CA . THR A 1 272 ? -22.553 1.329 21.821 1.00 97.56 272 THR A CA 1
ATOM 2211 C C . THR A 1 272 ? -21.285 1.510 21.002 1.00 97.56 272 THR A C 1
ATOM 2213 O O . THR A 1 272 ? -20.289 0.825 21.235 1.00 97.56 272 THR A O 1
ATOM 2216 N N . VAL A 1 273 ? -21.304 2.467 20.078 1.00 98.19 273 VAL A N 1
ATOM 2217 C CA . VAL A 1 273 ? -20.132 2.903 19.316 1.00 98.19 273 VAL A CA 1
ATOM 2218 C C . VAL A 1 273 ? -19.880 4.380 19.601 1.00 98.19 273 VAL A C 1
ATOM 2220 O O . VAL A 1 273 ? -20.770 5.220 19.448 1.00 98.19 273 VAL A O 1
ATOM 2223 N N . VAL A 1 274 ? -18.653 4.691 20.009 1.00 98.44 274 VAL A N 1
ATOM 2224 C CA . VAL A 1 274 ? -18.167 6.050 20.234 1.00 98.44 274 VAL A CA 1
ATOM 2225 C C . VAL A 1 274 ? -17.081 6.365 19.218 1.00 98.44 274 VAL A C 1
ATOM 2227 O O . VAL A 1 274 ? -16.049 5.701 19.201 1.00 98.44 274 VAL A O 1
ATOM 2230 N N . LEU A 1 275 ? -17.293 7.383 18.391 1.00 98.56 275 LEU A N 1
ATOM 2231 C CA . LEU A 1 275 ? -16.312 7.848 17.414 1.00 98.56 275 LEU A CA 1
ATOM 2232 C C . LEU A 1 275 ? -15.643 9.140 17.886 1.00 98.56 275 LEU A C 1
ATOM 2234 O O . LEU A 1 275 ? -16.316 10.130 18.164 1.00 98.56 275 LEU A O 1
ATOM 2238 N N . PHE A 1 276 ? -14.319 9.161 17.901 1.00 98.00 276 PHE A N 1
ATOM 2239 C CA . PHE A 1 276 ? -13.551 10.399 17.920 1.00 98.00 276 PHE A CA 1
ATOM 2240 C C . PHE A 1 276 ? -13.313 10.830 16.477 1.00 98.00 276 PHE A C 1
ATOM 2242 O O . PHE A 1 276 ? -12.576 10.173 15.750 1.00 98.00 276 PHE A O 1
ATOM 2249 N N . ASN A 1 277 ? -14.005 11.878 16.049 1.00 96.75 277 ASN A N 1
ATOM 2250 C CA . ASN A 1 277 ? -14.030 12.364 14.680 1.00 96.75 277 ASN A CA 1
ATOM 2251 C C . ASN A 1 277 ? -12.858 13.315 14.417 1.00 96.75 277 ASN A C 1
ATOM 2253 O O . ASN A 1 277 ? -12.661 14.274 15.164 1.00 96.75 277 ASN A O 1
ATOM 2257 N N . ASP A 1 278 ? -12.112 13.040 13.353 1.00 95.38 278 ASP A N 1
ATOM 2258 C CA . ASP A 1 278 ? -11.048 13.884 12.811 1.00 95.38 278 ASP A CA 1
ATOM 2259 C C . ASP A 1 278 ? -11.445 14.297 11.390 1.00 95.38 278 ASP A C 1
ATOM 2261 O O . ASP A 1 278 ? -11.108 13.639 10.402 1.00 95.38 278 ASP A O 1
ATOM 2265 N N . SER A 1 279 ? -12.233 15.370 11.306 1.00 92.56 279 SER A N 1
ATOM 2266 C CA . SER A 1 279 ? -12.754 15.895 10.044 1.00 92.56 279 SER A CA 1
ATOM 2267 C C . SER A 1 279 ? -11.665 16.480 9.145 1.00 92.56 279 SER A C 1
ATOM 2269 O O . SER A 1 279 ? -11.868 16.538 7.935 1.00 92.56 279 SER A O 1
ATOM 2271 N N . GLU A 1 280 ? -10.516 16.884 9.702 1.00 91.88 280 GLU A N 1
ATOM 2272 C CA . GLU A 1 280 ? -9.393 17.421 8.926 1.00 91.88 280 GLU A CA 1
ATOM 2273 C C . GLU A 1 280 ? -8.800 16.336 8.016 1.00 91.88 280 GLU A C 1
ATOM 2275 O O . GLU A 1 280 ? -8.633 16.554 6.816 1.00 91.88 280 GLU A O 1
ATOM 2280 N N . ASN A 1 281 ? -8.532 15.144 8.563 1.00 92.00 281 ASN A N 1
ATOM 2281 C CA . ASN A 1 281 ? -7.893 14.064 7.802 1.00 92.00 281 ASN A CA 1
ATOM 2282 C C . ASN A 1 281 ? -8.879 13.109 7.112 1.00 92.00 281 ASN A C 1
ATOM 2284 O O . ASN A 1 281 ? -8.508 12.464 6.129 1.00 92.00 281 ASN A O 1
ATOM 2288 N N . TRP A 1 282 ? -10.113 12.991 7.613 1.00 95.69 282 TRP A N 1
ATOM 2289 C CA . TRP A 1 282 ? -11.077 11.978 7.154 1.00 95.69 282 TRP A CA 1
ATOM 2290 C C . TRP A 1 282 ? -12.358 12.549 6.542 1.00 95.69 282 TRP A C 1
ATOM 2292 O O . TRP A 1 282 ? -13.169 11.787 5.999 1.00 95.69 282 TRP A O 1
ATOM 2302 N N . GLY A 1 283 ? -12.556 13.869 6.615 1.00 92.88 283 GLY A N 1
ATOM 2303 C CA . GLY A 1 283 ? -13.826 14.501 6.269 1.00 92.88 283 GLY A CA 1
ATOM 2304 C C . GLY A 1 283 ? -14.993 13.871 7.035 1.00 92.88 283 GLY A C 1
ATOM 2305 O O . GLY A 1 283 ? -14.858 13.446 8.179 1.00 92.88 283 GLY A O 1
ATOM 2306 N N . GLU A 1 284 ? -16.142 13.748 6.373 1.00 95.00 284 GLU A N 1
ATOM 2307 C CA . GLU A 1 284 ? -17.364 13.195 6.977 1.00 95.00 284 GLU A CA 1
ATOM 2308 C C . GLU A 1 284 ? -17.525 11.680 6.756 1.00 95.00 284 GLU A C 1
ATOM 2310 O O . GLU A 1 284 ? -18.388 11.044 7.357 1.00 95.00 284 GLU A O 1
ATOM 2315 N N . LYS A 1 285 ? -16.694 11.055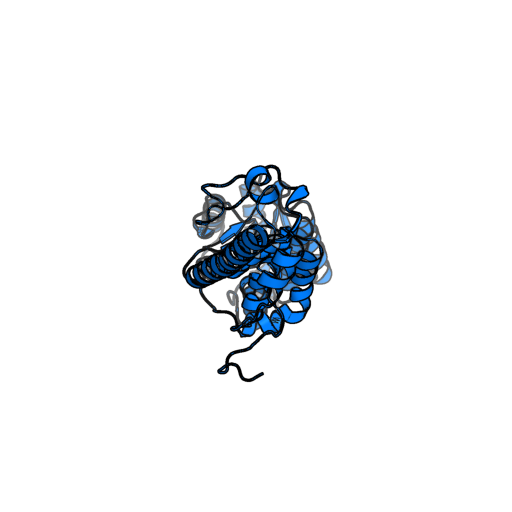 5.912 1.00 97.19 285 LYS A N 1
ATOM 2316 C CA . LYS A 1 285 ? -16.943 9.697 5.388 1.00 97.19 285 LYS A CA 1
ATOM 2317 C C . LYS A 1 285 ? -16.965 8.621 6.476 1.00 97.19 285 LYS A C 1
ATOM 2319 O O . LYS A 1 285 ? -17.845 7.760 6.476 1.00 97.19 285 LYS A O 1
ATOM 2324 N N . VAL A 1 286 ? -16.013 8.656 7.413 1.00 97.94 286 VAL A N 1
ATOM 2325 C CA . VAL A 1 286 ? -15.956 7.691 8.529 1.00 97.94 286 VAL A CA 1
ATOM 2326 C C . VAL A 1 286 ? -17.110 7.924 9.509 1.00 97.94 286 VAL A C 1
ATOM 2328 O O . VAL A 1 286 ? -17.711 6.962 9.994 1.00 97.94 286 VAL A O 1
ATOM 2331 N N . LEU A 1 287 ? -17.462 9.188 9.763 1.00 98.12 287 LEU A N 1
ATOM 2332 C CA . LEU A 1 287 ? -18.594 9.561 10.607 1.00 98.12 287 LEU A CA 1
ATOM 2333 C C . LEU A 1 287 ? -19.927 9.087 10.013 1.00 98.12 287 LEU A C 1
ATOM 2335 O O . LEU A 1 287 ? -20.722 8.460 10.715 1.00 98.12 287 LEU A O 1
ATOM 2339 N N . GLU A 1 288 ? -20.159 9.334 8.725 1.00 98.12 288 GLU A N 1
ATOM 2340 C CA . GLU A 1 288 ? -21.340 8.878 7.989 1.00 98.12 288 GLU A CA 1
ATOM 2341 C C . GLU A 1 288 ? -21.451 7.351 7.992 1.00 98.12 288 GLU A C 1
ATOM 2343 O O . GLU A 1 288 ? -22.520 6.811 8.288 1.00 98.12 288 GLU A O 1
ATOM 2348 N N . ALA A 1 289 ? -20.345 6.646 7.732 1.00 98.25 289 ALA A N 1
ATOM 2349 C CA . ALA A 1 289 ? -20.300 5.187 7.750 1.00 98.25 289 ALA A CA 1
ATOM 2350 C C . ALA A 1 289 ? -20.647 4.618 9.135 1.00 98.25 289 ALA A C 1
ATOM 2352 O O . ALA A 1 289 ? -21.480 3.711 9.237 1.00 98.25 289 ALA A O 1
ATOM 2353 N N . CYS A 1 290 ? -20.076 5.181 10.206 1.00 98.12 290 CYS A N 1
ATOM 2354 C CA . CYS A 1 290 ? -20.424 4.815 11.57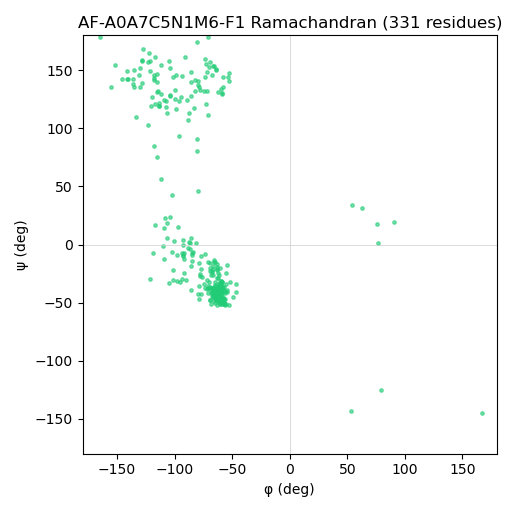9 1.00 98.12 290 CYS A CA 1
ATOM 2355 C C . CYS A 1 290 ? -21.908 5.068 11.869 1.00 98.12 290 CYS A C 1
ATOM 2357 O O . CYS A 1 290 ? -22.605 4.166 12.338 1.00 98.12 290 CYS A O 1
ATOM 2359 N N . ARG A 1 291 ? -22.405 6.275 11.564 1.00 98.12 291 ARG A N 1
ATOM 2360 C CA . ARG A 1 291 ? -23.786 6.693 11.840 1.00 98.12 291 ARG A CA 1
ATOM 2361 C C . ARG A 1 291 ? -24.794 5.787 11.139 1.00 98.12 291 ARG A C 1
ATOM 2363 O O . ARG A 1 291 ? -25.724 5.305 11.781 1.00 98.12 291 ARG A O 1
ATOM 2370 N N . LYS A 1 292 ? -24.588 5.532 9.844 1.00 98.12 292 LYS A N 1
ATOM 2371 C CA . LYS A 1 292 ? -25.447 4.664 9.034 1.00 98.12 292 LYS A CA 1
ATOM 2372 C C . LYS A 1 292 ? -25.471 3.237 9.584 1.00 98.12 292 LYS A C 1
ATOM 2374 O O . LYS A 1 292 ? -26.544 2.711 9.856 1.00 98.12 292 LYS A O 1
ATOM 2379 N N . THR A 1 293 ? -24.298 2.651 9.819 1.00 97.81 293 THR A N 1
ATOM 2380 C CA . THR A 1 293 ? -24.182 1.264 10.301 1.00 97.81 293 THR A CA 1
ATOM 2381 C C . THR A 1 293 ? -24.808 1.084 11.685 1.00 97.81 293 THR A C 1
ATOM 2383 O O . THR A 1 293 ? -25.486 0.092 11.948 1.00 97.81 293 THR A O 1
ATOM 2386 N N . CYS A 1 294 ? -24.606 2.051 12.586 1.00 97.38 294 CYS A N 1
ATOM 2387 C CA . CYS A 1 294 ? -25.202 2.003 13.918 1.00 97.38 294 CYS A CA 1
ATOM 2388 C C . CYS A 1 294 ? -26.727 2.111 13.857 1.00 97.38 294 CYS A C 1
ATOM 2390 O O . CYS A 1 294 ? -27.403 1.369 14.562 1.00 97.38 294 CYS A O 1
ATOM 2392 N N . LEU A 1 295 ? -27.269 2.978 12.994 1.00 96.81 295 LEU A N 1
ATOM 2393 C CA . LEU A 1 295 ? -28.713 3.098 12.794 1.00 96.81 295 LEU A CA 1
ATOM 2394 C C . LEU A 1 295 ? -29.321 1.788 12.270 1.00 96.81 295 LEU A C 1
ATOM 2396 O O . LEU A 1 295 ? -30.317 1.322 12.816 1.00 96.81 295 LEU A O 1
ATOM 2400 N N . GLU A 1 296 ? -28.696 1.167 11.267 1.00 96.38 296 GLU A N 1
ATOM 2401 C CA . GLU A 1 296 ? -29.145 -0.107 10.682 1.00 96.38 296 GLU A CA 1
ATOM 2402 C C . GLU A 1 296 ? -29.144 -1.259 11.699 1.00 96.38 296 GLU A C 1
ATOM 2404 O O . GLU A 1 296 ? -30.021 -2.121 11.660 1.00 96.38 296 GLU A O 1
ATOM 2409 N N . LYS A 1 297 ? -28.196 -1.261 12.645 1.00 95.44 297 LYS A N 1
ATOM 2410 C CA . LYS A 1 297 ? -28.097 -2.273 13.709 1.00 95.44 297 LYS A CA 1
ATOM 2411 C C . LYS A 1 297 ? -28.812 -1.905 15.014 1.00 95.44 297 LYS A C 1
ATOM 2413 O O . LYS A 1 297 ? -28.772 -2.696 15.953 1.00 95.44 297 LYS A O 1
ATOM 2418 N N . GLY A 1 298 ? -29.439 -0.729 15.099 1.00 94.62 298 GLY A N 1
ATOM 2419 C CA . GLY A 1 298 ? -30.065 -0.241 16.333 1.00 94.62 298 GLY A CA 1
ATOM 2420 C C . GLY A 1 298 ? -29.073 -0.018 17.484 1.00 94.62 298 GLY A C 1
ATOM 2421 O O . GLY A 1 298 ? -29.423 -0.219 18.644 1.00 94.62 298 GLY A O 1
ATOM 2422 N N . LEU A 1 299 ? -27.827 0.354 17.171 1.00 96.19 299 LEU A N 1
ATOM 2423 C CA . LEU A 1 299 ? -26.771 0.623 18.151 1.00 96.19 299 LEU A CA 1
ATOM 2424 C C . LEU A 1 299 ? -26.832 2.068 18.642 1.00 96.19 299 LEU A C 1
ATOM 2426 O O . LEU A 1 299 ? -27.141 2.990 17.884 1.00 96.19 299 LEU A O 1
ATOM 2430 N N . VAL A 1 300 ? -26.436 2.288 19.895 1.00 96.88 300 VAL A N 1
ATOM 2431 C CA . VAL A 1 300 ? -26.245 3.644 20.414 1.00 96.88 300 VAL A CA 1
ATOM 2432 C C . VAL A 1 300 ? -24.984 4.230 19.787 1.00 96.88 300 VAL A C 1
ATOM 2434 O O . VAL A 1 300 ? -23.891 3.693 19.960 1.00 96.88 300 VAL A O 1
ATOM 2437 N N . PHE A 1 301 ? -25.122 5.349 19.079 1.00 97.62 301 PHE A N 1
ATOM 2438 C CA . PHE A 1 301 ? -24.000 6.031 18.443 1.00 97.62 301 PHE A CA 1
ATOM 2439 C C . PHE A 1 301 ? -23.765 7.412 19.049 1.00 97.62 301 PHE A C 1
ATOM 2441 O O . PHE A 1 301 ? -24.690 8.217 19.172 1.00 97.62 301 PHE A O 1
ATOM 2448 N N . LYS A 1 302 ? -22.508 7.706 19.387 1.00 97.75 302 LYS A N 1
ATOM 2449 C CA . LYS A 1 302 ? -22.064 9.036 19.811 1.00 97.75 302 LYS A CA 1
ATOM 2450 C C . LYS A 1 302 ? -20.742 9.377 19.133 1.00 97.75 302 LYS A C 1
ATOM 2452 O O . LYS A 1 302 ? -19.878 8.521 18.995 1.00 97.75 302 LYS A O 1
ATOM 2457 N N . HIS A 1 303 ? -20.568 10.636 18.753 1.00 97.50 303 HIS A N 1
ATOM 2458 C CA . HIS A 1 303 ? -19.284 11.156 18.287 1.00 97.50 303 HIS A CA 1
ATOM 2459 C C . HIS A 1 303 ? -18.816 12.357 19.113 1.00 97.50 303 HIS A C 1
ATOM 2461 O O . HIS A 1 303 ? -19.650 13.056 19.704 1.00 97.50 303 HIS A O 1
ATOM 2467 N N . PHE A 1 304 ? -17.507 12.588 19.099 1.00 97.19 304 PHE A N 1
ATOM 2468 C CA . PHE A 1 304 ? -16.813 13.745 19.661 1.00 97.19 304 PHE A CA 1
ATOM 2469 C C . PHE A 1 304 ? -15.754 14.219 18.664 1.00 97.19 304 PHE A C 1
ATOM 2471 O O . PHE A 1 304 ? -15.057 13.379 18.104 1.00 97.19 304 PHE A O 1
ATOM 2478 N N . ASN A 1 305 ? -15.597 15.524 18.452 1.00 95.06 305 ASN A N 1
ATOM 2479 C CA . ASN A 1 305 ? -14.530 16.045 17.593 1.00 95.06 305 ASN A CA 1
ATOM 2480 C C . ASN A 1 305 ? -13.201 16.081 18.359 1.00 95.06 305 ASN A C 1
ATOM 2482 O O . ASN A 1 305 ? -13.166 16.468 19.529 1.00 95.06 305 ASN A O 1
ATOM 2486 N N . VAL A 1 306 ? -12.098 15.674 17.721 1.00 92.62 306 VAL A N 1
ATOM 2487 C CA . VAL A 1 306 ? -10.779 15.623 18.384 1.00 92.62 306 VAL A CA 1
ATOM 2488 C C . VAL A 1 306 ? -10.193 16.997 18.706 1.00 92.62 306 VAL A C 1
ATOM 2490 O O . VAL A 1 306 ? -9.370 17.100 19.617 1.00 92.62 306 VAL A O 1
ATOM 2493 N N . GLU A 1 307 ? -10.626 18.032 17.989 1.00 87.56 307 GLU A N 1
ATOM 2494 C CA . GLU A 1 307 ? -10.211 19.426 18.188 1.00 87.56 307 GLU A CA 1
ATOM 2495 C C . GLU A 1 307 ? -10.894 20.081 19.402 1.00 87.56 307 GLU A C 1
ATOM 2497 O O . GLU A 1 307 ? -10.385 21.052 19.960 1.00 87.56 307 GLU A O 1
ATOM 2502 N N . GLU A 1 308 ? -12.026 19.532 19.846 1.00 89.88 308 GLU A N 1
ATOM 2503 C CA . GLU A 1 308 ? -12.826 20.064 20.949 1.00 89.88 308 GLU A CA 1
ATOM 2504 C C . GLU A 1 308 ? -12.422 19.459 22.307 1.00 89.88 308 GLU A C 1
ATOM 2506 O O . GLU A 1 308 ? -11.820 18.380 22.400 1.00 89.88 308 GLU A O 1
ATOM 2511 N N . ASP A 1 309 ? -12.791 20.127 23.408 1.00 90.75 309 ASP A N 1
ATOM 2512 C CA . ASP A 1 309 ? -12.677 19.522 24.737 1.00 90.75 309 ASP A CA 1
ATOM 2513 C C . ASP A 1 309 ? -13.850 18.580 25.020 1.00 90.75 309 ASP A C 1
ATOM 2515 O O . ASP A 1 309 ? -14.896 18.946 25.550 1.00 90.75 309 ASP A O 1
ATOM 2519 N N . TRP A 1 310 ? -13.649 17.319 24.666 1.00 93.31 310 TRP A N 1
ATOM 2520 C CA . TRP A 1 310 ? -14.632 16.260 24.841 1.00 93.31 310 TRP A CA 1
ATOM 2521 C C . TRP A 1 310 ? -14.631 15.633 26.240 1.00 93.31 310 TRP A C 1
ATOM 2523 O O . TRP A 1 310 ? -15.482 14.787 26.508 1.00 93.31 310 TRP A O 1
ATOM 2533 N N . VAL A 1 311 ? -13.692 15.976 27.134 1.00 91.94 311 VAL A N 1
ATOM 2534 C CA . VAL A 1 311 ? -13.414 15.180 28.349 1.00 91.94 311 VAL A CA 1
ATOM 2535 C C . VAL A 1 311 ? -14.633 15.057 29.255 1.00 91.94 311 VAL A C 1
ATOM 2537 O O . VAL A 1 311 ? -14.966 13.946 29.669 1.00 91.94 311 VAL A O 1
ATOM 2540 N N . GLU A 1 312 ? -15.306 16.164 29.558 1.00 91.00 312 GLU A N 1
ATOM 2541 C CA . GLU A 1 312 ? -16.469 16.167 30.450 1.00 91.00 312 GLU A CA 1
ATOM 2542 C C . GLU A 1 312 ? -17.665 15.441 29.818 1.00 91.00 312 GLU A C 1
ATOM 2544 O O . GLU A 1 312 ? -18.206 14.498 30.402 1.00 91.00 312 GLU A O 1
ATOM 2549 N N . ALA A 1 313 ? -18.020 15.812 28.585 1.00 92.94 313 ALA A N 1
ATOM 2550 C CA . ALA A 1 313 ? -19.142 15.224 27.859 1.00 92.94 313 ALA A CA 1
ATOM 2551 C C . ALA A 1 313 ? -18.962 13.711 27.626 1.00 92.94 313 ALA A C 1
ATOM 2553 O O . ALA A 1 313 ? -19.904 12.935 27.796 1.00 92.94 313 ALA A O 1
ATOM 2554 N N . PHE A 1 314 ? -17.745 13.276 27.295 1.00 94.94 314 PHE A N 1
ATOM 2555 C CA . PHE A 1 314 ? -17.391 11.865 27.162 1.00 94.94 314 PHE A CA 1
ATOM 2556 C C . PHE A 1 314 ? -17.465 11.130 28.501 1.00 94.94 314 PHE A C 1
ATOM 2558 O O . PHE A 1 314 ? -18.046 10.050 28.569 1.00 94.94 314 PHE A O 1
ATOM 2565 N N . SER A 1 315 ? -16.924 11.714 29.575 1.00 92.06 315 SER A N 1
ATOM 2566 C CA . SER A 1 315 ? -16.941 11.084 30.903 1.00 92.06 315 SER A CA 1
ATOM 2567 C C . SER A 1 315 ? -18.368 10.833 31.387 1.00 92.06 315 SER A C 1
ATOM 2569 O O . SER A 1 315 ? -18.661 9.752 31.896 1.00 92.06 315 SER A O 1
ATOM 2571 N N . ASN A 1 316 ? -19.264 11.805 31.191 1.00 91.94 316 ASN A N 1
ATOM 2572 C CA . ASN A 1 316 ? -20.675 11.675 31.549 1.00 91.94 316 ASN A CA 1
ATOM 2573 C C . ASN A 1 316 ? -21.365 10.591 30.707 1.00 91.94 316 ASN A C 1
ATOM 2575 O O . ASN A 1 316 ? -22.018 9.709 31.262 1.00 91.94 316 ASN A O 1
ATOM 2579 N N . PHE A 1 317 ? -21.143 10.597 29.389 1.00 92.94 317 PHE A N 1
ATOM 2580 C CA . PHE A 1 317 ? -21.732 9.615 28.478 1.00 92.94 317 PHE A CA 1
ATOM 2581 C C . PHE A 1 317 ? -21.301 8.175 28.793 1.00 92.94 317 PHE A C 1
ATOM 2583 O O . PHE A 1 317 ? -22.131 7.269 28.848 1.00 92.94 317 PHE A O 1
ATOM 2590 N N . VAL A 1 318 ? -20.005 7.939 29.014 1.00 89.69 318 VAL A N 1
ATOM 2591 C CA . VAL A 1 318 ? -19.509 6.577 29.254 1.00 89.69 318 VAL A CA 1
ATOM 2592 C C . VAL A 1 318 ? -19.947 6.057 30.627 1.00 89.69 318 VAL A C 1
ATOM 2594 O O . VAL A 1 318 ? -20.290 4.880 30.734 1.00 89.69 318 VAL A O 1
ATOM 2597 N N . LYS A 1 319 ? -20.023 6.915 31.658 1.00 88.88 319 LYS A N 1
ATOM 2598 C CA . LYS A 1 319 ? -20.611 6.538 32.959 1.00 88.88 319 LYS A CA 1
ATOM 2599 C C . LYS A 1 319 ? -22.045 6.048 32.802 1.00 88.88 319 LYS A C 1
ATOM 2601 O O . LYS A 1 319 ? -22.366 4.966 33.282 1.00 88.88 319 LYS A O 1
ATOM 2606 N N . GLU A 1 320 ? -22.879 6.811 32.100 1.00 89.38 320 GLU A N 1
ATOM 2607 C CA . GLU A 1 320 ? -24.286 6.472 31.864 1.00 89.38 320 GLU A CA 1
ATOM 2608 C C . GLU A 1 320 ? -24.426 5.100 31.186 1.00 89.38 320 GLU A C 1
ATOM 2610 O O . GLU A 1 320 ? -25.118 4.215 31.692 1.00 89.38 320 GLU A O 1
ATOM 2615 N N . LYS A 1 321 ? -23.697 4.871 30.085 1.00 87.62 321 LYS A N 1
ATOM 2616 C CA . LYS A 1 321 ? -23.830 3.633 29.300 1.00 87.62 321 LYS A CA 1
ATOM 2617 C C . LYS A 1 321 ? -23.246 2.397 29.986 1.00 87.62 321 LYS A C 1
ATOM 2619 O O . LYS A 1 321 ? -23.771 1.299 29.801 1.00 87.62 321 LYS A O 1
ATOM 2624 N N . CYS A 1 322 ? -22.210 2.548 30.810 1.00 78.38 322 CYS A N 1
ATOM 2625 C CA . CYS A 1 322 ? -21.678 1.438 31.603 1.00 78.38 322 CYS A CA 1
ATOM 2626 C C . CYS A 1 322 ? -22.631 0.998 32.732 1.00 78.38 322 CYS A C 1
ATOM 2628 O O . CYS A 1 322 ? -22.677 -0.200 33.043 1.00 78.38 322 CYS A O 1
ATOM 2630 N N . VAL A 1 323 ? -23.401 1.938 33.302 1.00 66.62 323 VAL A N 1
ATOM 2631 C CA . VAL A 1 323 ? -24.376 1.699 34.384 1.00 66.62 323 VAL A CA 1
ATOM 2632 C C . VAL A 1 323 ? -25.695 1.126 33.847 1.00 66.62 323 VAL A C 1
ATOM 2634 O O . VAL A 1 323 ? -26.198 0.144 34.390 1.00 66.62 323 VAL A O 1
ATOM 2637 N N . GLU A 1 324 ? -26.230 1.633 32.730 1.00 60.78 324 GLU A N 1
ATOM 2638 C CA . GLU A 1 324 ? -27.451 1.084 32.098 1.00 60.78 324 GLU A CA 1
ATOM 2639 C C . GLU A 1 324 ? -27.299 -0.396 31.693 1.00 60.78 324 GLU A C 1
ATOM 2641 O O . GLU A 1 324 ? -28.244 -1.186 31.785 1.00 60.78 324 GLU A O 1
ATOM 2646 N N . GLY A 1 325 ? -26.082 -0.814 31.321 1.00 54.31 325 GLY A N 1
ATOM 2647 C CA . GLY A 1 325 ? -25.761 -2.211 31.021 1.00 54.31 325 GLY A CA 1
ATOM 2648 C C . GLY A 1 325 ? -25.915 -3.177 32.208 1.00 54.31 325 GLY A C 1
ATOM 2649 O O . GLY A 1 325 ? -26.071 -4.379 31.978 1.00 54.31 325 GLY A O 1
ATOM 2650 N N . GLN A 1 326 ? -25.898 -2.688 33.458 1.00 46.78 326 GLN A N 1
ATOM 2651 C CA . GLN A 1 326 ? -26.139 -3.506 34.658 1.00 46.78 326 GLN A CA 1
ATOM 2652 C C . GLN A 1 326 ? -27.637 -3.768 34.888 1.00 46.78 326 GLN A C 1
ATOM 2654 O O . GLN A 1 326 ? -28.010 -4.878 35.268 1.00 46.78 326 GLN A O 1
ATOM 2659 N N . ILE A 1 327 ? -28.512 -2.803 34.584 1.00 41.12 327 ILE A N 1
ATOM 2660 C CA . ILE A 1 327 ? -29.962 -2.921 34.820 1.00 41.12 327 ILE A CA 1
ATOM 2661 C C . ILE A 1 327 ? -30.601 -3.910 33.829 1.00 41.12 327 ILE A C 1
ATOM 2663 O O . ILE A 1 327 ? -31.413 -4.747 34.220 1.00 41.12 327 ILE A O 1
ATOM 2667 N N . ALA A 1 328 ? -30.161 -3.913 32.566 1.00 42.03 328 AL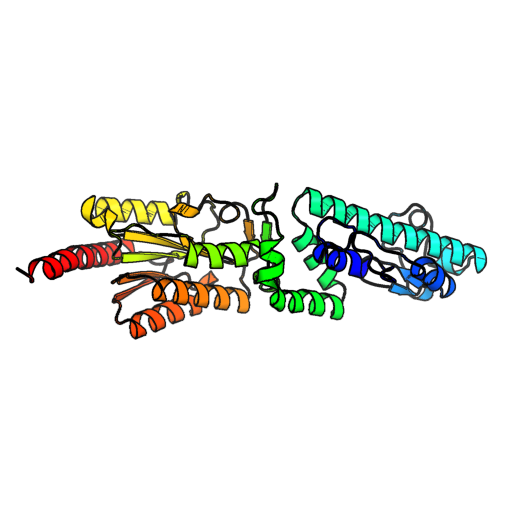A A N 1
ATOM 2668 C CA . ALA A 1 328 ? -30.682 -4.831 31.546 1.00 42.03 328 ALA A CA 1
ATOM 2669 C C . ALA A 1 328 ? -30.340 -6.319 31.794 1.00 42.03 328 ALA A C 1
ATOM 2671 O O . ALA A 1 328 ? -31.021 -7.193 31.265 1.00 42.03 328 ALA A O 1
ATOM 2672 N N . LYS A 1 329 ? -29.307 -6.630 32.596 1.00 42.44 329 LYS A N 1
ATOM 2673 C CA . LYS A 1 329 ? -28.968 -8.011 33.004 1.00 42.44 329 LYS A CA 1
ATOM 2674 C C . LYS A 1 329 ? -29.636 -8.436 34.324 1.00 42.44 329 LYS A C 1
ATOM 2676 O O . LYS A 1 329 ? -29.649 -9.624 34.625 1.00 42.44 329 LYS A O 1
ATOM 2681 N N . GLY A 1 330 ? -30.208 -7.498 35.085 1.00 33.09 330 GLY A N 1
ATOM 2682 C CA . GLY A 1 330 ? -30.900 -7.759 36.355 1.00 33.09 330 GLY A CA 1
ATOM 2683 C C . GLY A 1 330 ? -32.413 -7.991 36.244 1.00 33.09 330 GLY A C 1
ATOM 2684 O O . GLY A 1 330 ? -33.024 -8.396 37.225 1.00 33.09 330 GLY A O 1
ATOM 2685 N N . GLY A 1 331 ? -33.016 -7.751 35.072 1.00 32.41 331 GLY A N 1
ATOM 2686 C CA . GLY A 1 331 ? -34.468 -7.858 34.836 1.00 32.41 331 GLY A CA 1
ATOM 2687 C C . GLY A 1 331 ? -34.974 -9.212 34.316 1.00 32.41 331 GLY A C 1
ATOM 2688 O O . GLY A 1 331 ? -36.156 -9.339 34.017 1.00 32.41 331 GLY A O 1
ATOM 2689 N N . MET A 1 332 ? -34.102 -10.215 34.192 1.00 35.94 332 MET A N 1
ATOM 2690 C CA . MET A 1 332 ? -34.478 -11.615 33.956 1.00 35.94 332 MET A CA 1
ATOM 2691 C C . MET A 1 332 ? -34.048 -12.453 35.165 1.00 35.94 332 MET A C 1
ATOM 2693 O O . MET A 1 332 ? -33.039 -13.158 35.125 1.00 35.94 332 MET A O 1
ATOM 2697 N N . ARG A 1 333 ? -34.799 -12.343 36.258 1.00 32.19 333 ARG A N 1
ATOM 2698 C CA . ARG A 1 333 ? -34.889 -13.375 37.293 1.00 32.19 333 ARG A CA 1
ATOM 2699 C C . ARG A 1 333 ? -36.323 -13.507 37.756 1.00 32.19 333 ARG A C 1
ATOM 2701 O O . ARG A 1 333 ? -36.958 -12.448 37.948 1.00 32.19 333 ARG A O 1
#

Secondary structure (DSSP, 8-state):
--TTSPPEETT---GGGHHHHHHTT--EE--SHHHHHHHTTEEE-SS-EEEGGG-SS----STTTTT--HHHHHTS-HHHHHHHHHHHHHHHHHHHHHHHHHHHHHT-HHHHHHHHHTT-HHHHHHHHHGGGGHHHHHHHS-S--SS-EEE-SGGGGGSHHHHHHHHHHHHT----TT--EEEEEEP-SSSSGGGSHHHHHHHHHHHHHS-HHHHTTEEEEEEETTTEEEEGGGTTSTTTSSEEE-SSPPHHHHHHHHHHHHHHHHHS--SEEEEEE-HHHHTTHHHHHHHHHHHHHT-EEEEEETTS--HHHHHHHHHHHHHHHHHHHHS--